Protein AF-A0A356TB58-F1 (afdb_monomer_lite)

Foldseek 3Di:
DDQDDDCDPLRDDDDQQADSHCQCVVVDPPPDPDDDDDDGFLCLLVVLLSVLSSVCVVVVNPDPVSVVVNLQAFAPSVLVVCLVVLLVLLVLLVVLLVDDDDPPDLSVLSNVLCVVQVVVSVVLNVLSVVCVVVRRWFALLDAFPVDDDDPCNLSSQLNCLLCLLLVLQLLCLLPVQVPPDCPDPCNCNPPRNSVVVVVQQVCLADPPRRSVDPQADPVQSGGQSQARPVDPGGHGSSSSSSVSSVVSLVFQCDDAPFQLFIHDVDNPSSSSRNLSQAFEWQFDPVDVVCDPPPPCVVVRVVVTDFCVNVPRDPPDDPPPSSPRGGGGRDGHECSHSNDRYQGSNS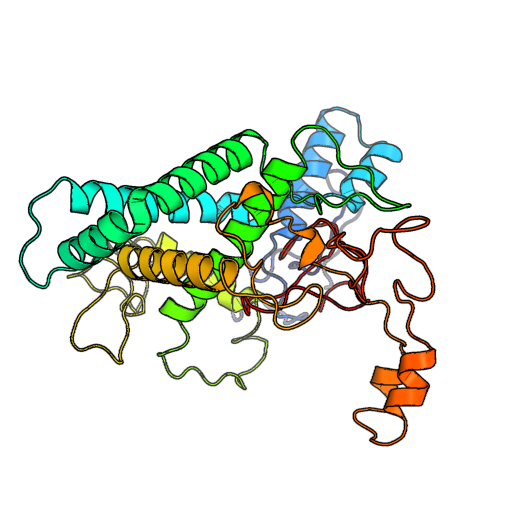GHNYDYDDSDD

pLDDT: mean 90.21, std 11.5, range [35.75, 98.94]

Sequence (357 aa):
EWPQAVNPARQYVMHANNDPGNIATDGDIFDDPHYIGGPWIEGYRARRIDERLTAAIGAGDATFEEMQRLHGDHHSNLGEDYVPLLLEVIDAARSASLGTPDPGSTEERMAAMWTANEARFTEVESRMLAWRDAGYPTPSGVETFYSTPGAGDAESSVATTLFGHWFPRFIRGVLNDEGIPRNLSPAVTGDTYTMMTIQLLVNGRGDGNPEGLGSWNPATRESVFFDDIDTPETESSREIGVRALVEALDFLLAEPTEPGVGGFGSADMSTYLWGLRHQVRFESLLAGFLGDAGGLGALLDMFNVTTSRMPLAADLPADDPRAGLRWFPRPGDQFDVDAANPGLDGETFSHGSGPVF

Radius of gyration: 22.13 Å; chains: 1; bounding box: 59×55×52 Å

Structure (mmCIF, N/CA/C/O backbone):
data_AF-A0A356TB58-F1
#
_entry.id   AF-A0A356TB58-F1
#
loop_
_atom_site.group_PDB
_atom_site.id
_atom_site.type_symbol
_atom_site.label_atom_id
_atom_site.label_alt_id
_atom_site.label_comp_id
_atom_site.label_asym_id
_atom_site.label_entity_id
_atom_site.label_seq_id
_atom_site.pdbx_PDB_ins_code
_atom_site.Cartn_x
_atom_site.Cartn_y
_atom_site.Cartn_z
_atom_site.occupancy
_atom_site.B_iso_or_equiv
_atom_site.auth_seq_id
_atom_site.auth_comp_id
_atom_site.auth_asym_id
_atom_site.auth_atom_id
_atom_site.pdbx_PDB_model_num
ATOM 1 N N . GLU A 1 1 ? 28.845 -25.651 8.474 1.00 69.94 1 GLU A N 1
ATOM 2 C CA . GLU A 1 1 ? 28.845 -25.679 6.992 1.00 69.94 1 GLU A CA 1
ATOM 3 C C . GLU A 1 1 ? 28.032 -24.484 6.501 1.00 69.94 1 GLU A C 1
ATOM 5 O O . GLU A 1 1 ? 27.241 -23.982 7.287 1.00 69.94 1 GLU A O 1
ATOM 10 N N . TRP A 1 2 ? 28.256 -23.980 5.284 1.00 80.81 2 TRP A N 1
ATOM 11 C CA . TRP A 1 2 ? 27.490 -22.845 4.739 1.00 80.81 2 TRP A CA 1
ATOM 12 C C . TRP A 1 2 ? 26.328 -23.352 3.868 1.00 80.81 2 TRP A C 1
ATOM 14 O O . TRP A 1 2 ? 26.551 -24.318 3.129 1.00 80.81 2 TRP A O 1
ATOM 24 N N . PRO A 1 3 ? 25.131 -22.726 3.905 1.00 85.12 3 PRO A N 1
ATOM 25 C CA . PRO A 1 3 ? 24.040 -23.075 2.998 1.00 85.12 3 PRO A CA 1
ATOM 26 C C . PRO A 1 3 ? 24.479 -22.961 1.535 1.00 85.12 3 PRO A C 1
ATOM 28 O O . PRO A 1 3 ? 25.042 -21.950 1.117 1.00 85.12 3 PRO A O 1
ATOM 31 N N . GLN A 1 4 ? 24.248 -24.018 0.757 1.00 88.75 4 GLN A N 1
ATOM 32 C CA . GLN A 1 4 ? 24.622 -24.081 -0.654 1.00 88.75 4 GLN A CA 1
ATOM 33 C C . GLN A 1 4 ? 23.679 -25.006 -1.423 1.00 88.75 4 GLN A C 1
ATOM 35 O O . GLN A 1 4 ? 23.238 -26.032 -0.906 1.00 88.75 4 GLN A O 1
ATOM 40 N N . ALA A 1 5 ? 23.415 -24.673 -2.685 1.00 90.25 5 ALA A N 1
ATOM 41 C CA . ALA A 1 5 ? 22.620 -25.492 -3.591 1.00 90.25 5 ALA A CA 1
ATOM 42 C C . ALA A 1 5 ? 23.310 -25.595 -4.957 1.00 90.25 5 ALA A C 1
ATOM 44 O O . ALA A 1 5 ? 23.729 -24.591 -5.529 1.00 90.25 5 ALA A O 1
ATOM 45 N N . VAL A 1 6 ? 23.404 -26.814 -5.493 1.00 94.25 6 VAL A N 1
ATOM 46 C CA . VAL A 1 6 ? 23.921 -27.094 -6.841 1.00 94.25 6 VAL A CA 1
ATOM 47 C C . VAL A 1 6 ? 22.927 -28.005 -7.545 1.00 94.25 6 VAL A C 1
ATOM 49 O O . VAL A 1 6 ? 22.622 -29.078 -7.032 1.00 94.25 6 VAL A O 1
ATOM 52 N N . ASN A 1 7 ? 22.432 -27.581 -8.711 1.00 94.94 7 ASN A N 1
ATOM 53 C CA . ASN A 1 7 ? 21.421 -28.300 -9.498 1.00 94.94 7 ASN A CA 1
ATOM 54 C C . ASN A 1 7 ? 20.238 -28.812 -8.645 1.00 94.94 7 ASN A C 1
ATOM 56 O O . ASN A 1 7 ? 19.961 -30.015 -8.650 1.00 94.94 7 ASN A O 1
ATOM 60 N N . PRO A 1 8 ? 19.563 -27.936 -7.873 1.00 94.00 8 PRO A N 1
ATOM 61 C CA . PRO A 1 8 ? 18.452 -28.364 -7.030 1.00 94.00 8 PRO A CA 1
ATOM 62 C C . PRO A 1 8 ? 17.308 -28.929 -7.883 1.00 94.00 8 PRO A C 1
ATOM 64 O O . PRO A 1 8 ? 17.128 -28.531 -9.033 1.00 94.00 8 PRO A O 1
ATOM 67 N N . ALA A 1 9 ? 16.488 -29.815 -7.308 1.00 94.12 9 ALA A N 1
ATOM 68 C CA . ALA A 1 9 ? 15.371 -30.448 -8.019 1.00 94.12 9 ALA A CA 1
ATOM 69 C C . ALA A 1 9 ? 14.355 -29.438 -8.585 1.00 94.12 9 ALA A C 1
ATOM 71 O O . ALA A 1 9 ? 13.791 -29.684 -9.647 1.00 94.12 9 ALA A O 1
ATOM 72 N N . ARG A 1 10 ? 14.179 -28.285 -7.920 1.00 92.19 10 ARG A N 1
ATOM 73 C CA . ARG A 1 10 ? 13.349 -27.163 -8.398 1.00 92.19 10 ARG A CA 1
ATOM 74 C C . ARG A 1 10 ? 13.923 -26.421 -9.613 1.00 92.19 10 ARG A C 1
ATOM 76 O O . ARG A 1 10 ? 13.260 -25.557 -10.153 1.00 92.19 10 ARG A O 1
ATOM 83 N N . GLN A 1 11 ? 15.145 -26.746 -10.040 1.00 94.69 11 GLN A N 1
ATOM 84 C CA . GLN A 1 11 ? 15.821 -26.231 -11.241 1.00 94.69 11 GLN A CA 1
ATOM 85 C C . GLN A 1 11 ? 16.262 -24.756 -11.212 1.00 94.69 11 GLN A C 1
ATOM 87 O O . GLN A 1 11 ? 16.887 -24.304 -12.168 1.00 94.69 11 GLN A O 1
ATOM 92 N N . TYR A 1 12 ? 16.048 -24.025 -10.115 1.00 94.56 12 TYR A N 1
ATOM 93 C CA . TYR A 1 12 ? 16.576 -22.669 -9.924 1.00 94.56 12 TYR A CA 1
ATOM 94 C C . TYR A 1 12 ? 17.080 -22.417 -8.498 1.00 94.56 12 TYR A C 1
ATOM 96 O O . TYR A 1 12 ? 16.773 -23.136 -7.539 1.00 94.56 12 TYR A O 1
ATOM 104 N N . VAL A 1 13 ? 17.865 -21.349 -8.375 1.00 93.56 13 VAL A N 1
ATOM 105 C CA . VAL A 1 13 ? 18.228 -20.698 -7.115 1.00 93.56 13 VAL A CA 1
ATOM 106 C C . VAL A 1 13 ? 17.719 -19.266 -7.203 1.00 93.56 13 VAL A C 1
ATOM 108 O O . VAL A 1 13 ? 17.878 -18.625 -8.238 1.00 93.56 13 VAL A O 1
ATOM 111 N N . MET A 1 14 ? 17.106 -18.779 -6.131 1.00 92.69 14 MET A N 1
ATOM 112 C CA . MET A 1 14 ? 16.660 -17.396 -6.012 1.00 92.69 14 MET A CA 1
ATOM 113 C C . MET A 1 14 ? 17.086 -16.846 -4.656 1.00 92.69 14 MET A C 1
ATOM 115 O O . MET A 1 14 ? 17.280 -17.610 -3.707 1.00 92.69 14 MET A O 1
ATOM 119 N N . HIS A 1 15 ? 17.276 -15.534 -4.603 1.00 89.50 15 HIS A N 1
ATOM 120 C CA . HIS A 1 15 ? 17.558 -14.807 -3.379 1.00 89.50 15 HIS A CA 1
ATOM 121 C C . HIS A 1 15 ? 17.105 -13.361 -3.553 1.00 89.50 15 HIS A C 1
ATOM 123 O O . HIS A 1 15 ? 17.495 -12.693 -4.511 1.00 89.50 15 HIS A O 1
ATOM 129 N N . ALA A 1 16 ? 16.313 -12.878 -2.605 1.00 89.44 16 ALA A N 1
ATOM 130 C CA . ALA A 1 16 ? 15.806 -11.515 -2.562 1.00 89.44 16 ALA A CA 1
ATOM 131 C C . ALA A 1 16 ? 15.929 -10.931 -1.148 1.00 89.44 16 ALA A C 1
ATOM 133 O O . ALA A 1 16 ? 15.004 -10.274 -0.681 1.00 89.44 16 ALA A O 1
ATOM 134 N N . ASN A 1 17 ? 17.072 -11.193 -0.493 1.00 86.25 17 ASN A N 1
ATOM 135 C CA . ASN A 1 17 ? 17.373 -10.856 0.910 1.00 86.25 17 ASN A CA 1
ATOM 136 C C . ASN A 1 17 ? 16.598 -11.695 1.946 1.00 86.25 17 ASN A C 1
ATOM 138 O O . ASN A 1 17 ? 16.661 -11.412 3.141 1.00 86.25 17 ASN A O 1
ATOM 142 N N . ASN A 1 18 ? 15.895 -12.730 1.486 1.00 86.88 18 ASN A N 1
ATOM 143 C CA . ASN A 1 18 ? 15.246 -13.738 2.317 1.00 86.88 18 ASN A CA 1
ATOM 144 C C . ASN A 1 18 ? 16.260 -14.726 2.915 1.00 86.88 18 ASN A C 1
ATOM 146 O O . ASN A 1 18 ? 17.402 -14.815 2.464 1.00 86.88 18 ASN A O 1
ATOM 150 N N . ASP A 1 19 ? 15.793 -15.524 3.874 1.00 85.31 19 ASP A N 1
ATOM 151 C CA . ASP A 1 19 ? 16.577 -16.585 4.502 1.00 85.31 19 ASP A CA 1
ATOM 152 C C . ASP A 1 19 ? 17.201 -17.537 3.452 1.00 85.31 19 ASP A C 1
ATOM 154 O O . ASP A 1 19 ? 16.469 -18.128 2.645 1.00 85.31 19 ASP A O 1
ATOM 158 N N . PRO A 1 20 ? 18.540 -17.699 3.435 1.00 84.81 20 PRO A N 1
ATOM 159 C CA . PRO A 1 20 ? 19.238 -18.513 2.444 1.00 84.81 20 PRO A CA 1
ATOM 160 C C . PRO A 1 20 ? 19.122 -20.029 2.670 1.00 84.81 20 PRO A C 1
ATOM 162 O O . PRO A 1 20 ? 19.517 -20.797 1.788 1.00 84.81 20 PRO A O 1
ATOM 165 N N . GLY A 1 21 ? 18.651 -20.477 3.837 1.00 79.50 21 GLY A N 1
ATOM 166 C CA . GLY A 1 21 ? 18.711 -21.879 4.250 1.00 79.50 21 GLY A CA 1
ATOM 167 C C . GLY A 1 21 ? 17.450 -22.442 4.900 1.00 79.50 21 GLY A C 1
ATOM 168 O O . GLY A 1 21 ? 17.481 -23.618 5.250 1.00 79.50 21 GLY A O 1
ATOM 169 N N . ASN A 1 22 ? 16.375 -21.657 5.034 1.00 77.88 22 ASN A N 1
ATOM 170 C CA . ASN A 1 22 ? 15.185 -22.037 5.809 1.00 77.88 22 ASN A CA 1
ATOM 171 C C . ASN A 1 22 ? 15.552 -22.349 7.273 1.00 77.88 22 ASN A C 1
ATOM 173 O O . ASN A 1 22 ? 15.225 -23.408 7.805 1.00 77.88 22 ASN A O 1
ATOM 177 N N . ILE A 1 23 ? 16.325 -21.437 7.849 1.00 77.12 23 ILE A N 1
ATOM 178 C CA . ILE A 1 23 ? 16.961 -21.514 9.160 1.00 77.12 23 ILE A CA 1
ATOM 179 C C . ILE A 1 23 ? 16.029 -20.875 10.196 1.00 77.12 23 ILE A C 1
ATOM 181 O O . ILE A 1 23 ? 15.633 -21.526 11.142 1.00 77.12 23 ILE A O 1
ATOM 185 N N . ALA A 1 24 ? 15.538 -19.661 9.942 1.00 73.75 24 ALA A N 1
ATOM 186 C CA . ALA A 1 24 ? 14.724 -18.880 10.875 1.00 73.75 24 ALA A CA 1
ATOM 187 C C . ALA A 1 24 ? 13.203 -18.998 10.624 1.00 73.75 24 ALA A C 1
ATOM 189 O O . ALA A 1 24 ? 12.476 -18.010 10.733 1.00 73.75 24 ALA A O 1
ATOM 190 N N . THR A 1 25 ? 12.708 -20.172 10.213 1.00 73.62 25 THR A N 1
ATOM 191 C CA . THR A 1 25 ? 11.309 -20.332 9.732 1.00 73.62 25 THR A CA 1
ATOM 192 C C . THR A 1 25 ? 10.322 -20.920 10.734 1.00 73.62 25 THR A C 1
ATOM 194 O O . THR A 1 25 ? 9.119 -20.903 10.483 1.00 73.62 25 THR A O 1
ATOM 197 N N . ASP A 1 26 ? 10.801 -21.431 11.861 1.00 72.69 26 ASP A N 1
ATOM 198 C CA . ASP A 1 26 ? 9.992 -21.965 12.966 1.00 72.69 26 ASP A CA 1
ATOM 199 C C . ASP A 1 26 ? 9.724 -20.934 14.076 1.00 72.69 26 ASP A C 1
ATOM 201 O O . ASP A 1 26 ? 8.986 -21.216 15.021 1.00 72.69 26 ASP A O 1
ATOM 205 N N . GLY A 1 27 ? 10.280 -19.727 13.941 1.00 68.25 27 GLY A N 1
ATOM 206 C CA . GLY A 1 27 ? 10.137 -18.654 14.919 1.00 68.25 27 GLY A CA 1
ATOM 207 C C . GLY A 1 27 ? 11.024 -18.818 16.155 1.00 68.25 27 GLY A C 1
ATOM 208 O O . GLY A 1 27 ? 10.876 -18.030 17.092 1.00 68.25 27 GLY A O 1
ATOM 209 N N . ASP A 1 28 ? 11.947 -19.786 16.165 1.00 71.31 28 ASP A N 1
ATOM 210 C CA . ASP A 1 28 ? 12.973 -19.928 17.193 1.00 71.31 28 ASP A CA 1
ATOM 211 C C . ASP A 1 28 ? 14.341 -19.562 16.600 1.00 71.31 28 ASP A C 1
ATOM 213 O O . ASP A 1 28 ? 14.777 -20.075 15.583 1.00 71.31 28 ASP A O 1
ATOM 217 N N . ILE A 1 29 ? 15.024 -18.593 17.207 1.00 67.06 29 ILE A N 1
ATOM 218 C CA . ILE A 1 29 ? 16.372 -18.185 16.776 1.00 67.06 29 ILE A CA 1
ATOM 219 C C . ILE A 1 29 ? 17.469 -18.850 17.620 1.00 67.06 29 ILE A C 1
ATOM 221 O O . ILE A 1 29 ? 18.651 -18.525 17.472 1.00 67.06 29 ILE A O 1
ATOM 225 N N . PHE A 1 30 ? 17.085 -19.705 18.574 1.00 71.00 30 PHE A N 1
ATOM 226 C CA . PHE A 1 30 ? 17.972 -20.302 19.571 1.00 71.00 30 PHE A CA 1
ATOM 227 C C . PHE A 1 30 ? 18.186 -21.807 19.395 1.00 71.00 30 PHE A C 1
ATOM 229 O O . PHE A 1 30 ? 19.070 -22.355 20.062 1.00 71.00 30 PHE A O 1
ATOM 236 N N . ASP A 1 31 ? 17.408 -22.483 18.553 1.00 77.50 31 ASP A N 1
ATOM 237 C CA . ASP A 1 31 ? 17.496 -23.930 18.341 1.00 77.50 31 ASP A CA 1
ATOM 238 C C . ASP A 1 31 ? 18.407 -24.328 17.164 1.00 77.50 31 ASP A C 1
ATOM 240 O O . ASP A 1 31 ? 18.814 -25.492 17.059 1.00 77.50 31 ASP A O 1
ATOM 244 N N . ASP A 1 32 ? 18.860 -23.355 16.372 1.00 76.94 32 ASP A N 1
ATOM 245 C CA . ASP A 1 32 ? 19.892 -23.554 15.363 1.00 76.94 32 ASP A CA 1
ATOM 246 C C . ASP A 1 32 ? 21.294 -23.796 15.956 1.00 76.94 32 ASP A C 1
ATOM 248 O O . ASP A 1 32 ? 21.780 -23.046 16.812 1.00 76.94 32 ASP A O 1
ATOM 252 N N . PRO A 1 33 ? 22.061 -24.778 15.437 1.00 78.75 33 PRO A N 1
ATOM 253 C CA . PRO A 1 33 ? 23.406 -25.070 15.934 1.00 78.75 33 PRO A CA 1
ATOM 254 C C . PRO A 1 33 ? 24.426 -23.958 15.634 1.00 78.75 33 PRO A C 1
ATOM 256 O O . PRO A 1 33 ? 25.497 -23.920 16.255 1.00 78.75 33 PRO A O 1
ATOM 259 N N . HIS A 1 34 ? 24.148 -23.081 14.660 1.00 78.75 34 HIS A N 1
ATOM 260 C CA . HIS A 1 34 ? 25.066 -22.047 14.185 1.00 78.75 34 HIS A CA 1
ATOM 261 C C . HIS A 1 34 ? 24.336 -20.754 13.800 1.00 78.75 34 HIS A C 1
ATOM 263 O O . HIS A 1 34 ? 23.491 -20.762 12.914 1.00 78.75 34 HIS A O 1
ATOM 269 N N . TYR A 1 35 ? 24.772 -19.621 14.358 1.00 79.75 35 TYR A N 1
ATOM 270 C CA . TYR A 1 35 ? 24.377 -18.300 13.868 1.00 79.75 35 TYR A CA 1
ATOM 271 C C . TYR A 1 35 ? 25.143 -17.956 12.583 1.00 79.75 35 TYR A C 1
ATOM 273 O O . TYR A 1 35 ? 26.376 -17.878 12.607 1.00 79.75 35 TYR A O 1
ATOM 281 N N . ILE A 1 36 ? 24.434 -17.736 11.472 1.00 80.62 36 ILE A N 1
ATOM 282 C CA . ILE A 1 36 ? 25.057 -17.426 10.171 1.00 80.62 36 ILE A CA 1
ATOM 283 C C . ILE A 1 36 ? 24.713 -16.039 9.610 1.00 80.62 36 ILE A C 1
ATOM 285 O O . ILE A 1 36 ? 25.245 -15.661 8.566 1.00 80.62 36 ILE A O 1
ATOM 289 N N . GLY A 1 37 ? 23.860 -15.275 10.290 1.00 77.56 37 GLY A N 1
ATOM 290 C CA . GLY A 1 37 ? 23.433 -13.942 9.868 1.00 77.56 37 GLY A CA 1
ATOM 291 C C . GLY A 1 37 ? 21.983 -13.652 10.240 1.00 77.56 37 GLY A C 1
ATOM 292 O O . GLY A 1 37 ? 21.314 -14.490 10.838 1.00 77.56 37 GLY A O 1
ATOM 293 N N . GLY A 1 38 ? 21.528 -12.454 9.881 1.00 74.62 38 GLY A N 1
ATOM 294 C CA . GLY A 1 38 ? 20.177 -11.968 10.139 1.00 74.62 38 GLY A CA 1
ATOM 295 C C . GLY A 1 38 ? 20.162 -10.538 10.698 1.00 74.62 38 GLY A C 1
ATOM 296 O O . GLY A 1 38 ? 21.212 -10.021 11.100 1.00 74.62 38 GLY A O 1
ATOM 297 N N . PRO A 1 39 ? 18.986 -9.892 10.728 1.00 73.56 39 PRO A N 1
ATOM 298 C CA . PRO A 1 39 ? 17.687 -10.422 10.294 1.00 73.56 39 PRO A CA 1
ATOM 299 C C . PRO A 1 39 ? 17.546 -10.521 8.766 1.00 73.56 39 PRO A C 1
ATOM 301 O O . PRO A 1 39 ? 18.224 -9.806 8.028 1.00 73.56 39 PRO A O 1
ATOM 304 N N . TRP A 1 40 ? 16.690 -11.432 8.300 1.00 80.56 40 TRP A N 1
ATOM 305 C CA . TRP A 1 40 ? 16.346 -11.595 6.883 1.00 80.56 40 TRP A CA 1
ATOM 306 C C . TRP A 1 40 ? 15.022 -10.895 6.571 1.00 80.56 40 TRP A C 1
ATOM 308 O O . TRP A 1 40 ? 14.204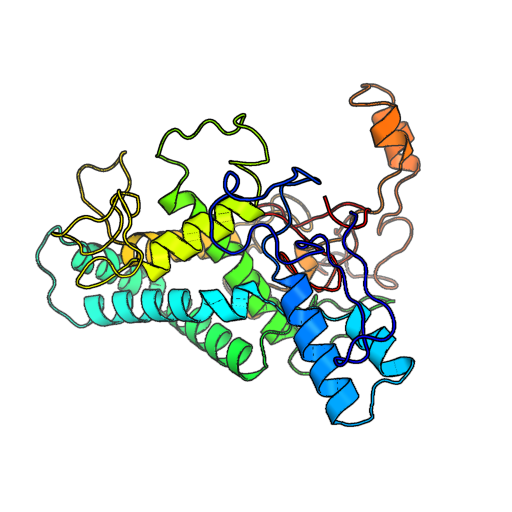 -10.697 7.465 1.00 80.56 40 TRP A O 1
ATOM 318 N N . ILE A 1 41 ? 14.817 -10.533 5.307 1.00 79.25 41 ILE A N 1
ATOM 319 C CA . ILE A 1 41 ? 13.588 -9.877 4.838 1.00 79.25 41 ILE A CA 1
ATOM 320 C C . ILE A 1 41 ? 12.425 -10.881 4.815 1.00 79.25 41 ILE A C 1
ATOM 322 O O . ILE A 1 41 ? 12.632 -12.056 4.502 1.00 79.25 41 ILE A O 1
ATOM 326 N N . GLU A 1 42 ? 11.212 -10.401 5.111 1.00 76.75 42 GLU A N 1
ATOM 327 C CA . GLU A 1 42 ? 9.957 -11.145 5.357 1.00 76.75 42 GLU A CA 1
ATOM 328 C C . GLU A 1 42 ? 9.511 -12.065 4.210 1.00 76.75 42 GLU A C 1
ATOM 330 O O . GLU A 1 42 ? 8.666 -12.936 4.393 1.00 76.75 42 GLU A O 1
ATOM 335 N N . GLY A 1 43 ? 10.111 -11.919 3.029 1.00 85.56 43 GLY A N 1
ATOM 336 C CA . GLY A 1 43 ? 10.037 -12.923 1.974 1.00 85.56 43 GLY A CA 1
ATOM 337 C C . GLY A 1 43 ? 8.996 -12.664 0.891 1.00 85.56 43 GLY A C 1
ATOM 338 O O . GLY A 1 43 ? 8.936 -13.462 -0.040 1.00 85.56 43 GLY A O 1
ATOM 339 N N . TYR A 1 44 ? 8.254 -11.549 0.913 1.00 90.69 44 TYR A N 1
ATOM 340 C CA . TYR A 1 44 ? 7.290 -11.190 -0.144 1.00 90.69 44 TYR A CA 1
ATOM 341 C C . TYR A 1 44 ? 7.896 -11.248 -1.552 1.00 90.69 44 TYR A C 1
ATOM 343 O O . TYR A 1 44 ? 7.419 -11.968 -2.430 1.00 90.69 44 TYR A O 1
ATOM 351 N N . ARG A 1 45 ? 9.030 -10.567 -1.735 1.00 91.38 45 ARG A N 1
ATOM 352 C CA . ARG A 1 45 ? 9.789 -10.555 -2.996 1.00 91.38 45 ARG A CA 1
ATOM 353 C C . ARG A 1 45 ? 10.219 -11.953 -3.419 1.00 91.38 45 ARG A C 1
ATOM 355 O O . ARG A 1 45 ? 10.125 -12.325 -4.585 1.00 91.38 45 ARG A O 1
ATOM 362 N N . ALA A 1 46 ? 10.711 -12.726 -2.455 1.00 92.12 46 ALA A N 1
ATOM 363 C CA . ALA A 1 46 ? 11.220 -14.069 -2.678 1.00 92.12 46 ALA A CA 1
ATOM 364 C C . ALA A 1 46 ? 10.094 -15.033 -3.084 1.00 92.12 46 ALA A C 1
ATOM 366 O O . ALA A 1 46 ? 10.268 -15.777 -4.047 1.00 92.12 46 ALA A O 1
ATOM 367 N N . ARG A 1 47 ? 8.930 -14.958 -2.419 1.00 93.12 47 ARG A N 1
ATOM 368 C CA . ARG A 1 47 ? 7.703 -15.686 -2.773 1.00 93.12 47 ARG A CA 1
ATOM 369 C C . ARG A 1 47 ? 7.290 -15.380 -4.209 1.00 93.12 47 ARG A C 1
ATOM 371 O O . ARG A 1 47 ? 7.129 -16.304 -5.001 1.00 93.12 47 ARG A O 1
ATOM 378 N N . ARG A 1 48 ? 7.206 -14.099 -4.578 1.00 95.38 48 ARG A N 1
ATOM 379 C CA . ARG A 1 48 ? 6.805 -13.693 -5.931 1.00 95.38 48 ARG A CA 1
ATOM 380 C C . ARG A 1 48 ? 7.760 -14.206 -7.012 1.00 95.38 48 ARG A C 1
ATOM 382 O O . ARG A 1 48 ? 7.319 -14.694 -8.054 1.00 95.38 48 ARG A O 1
ATOM 389 N N . ILE A 1 49 ? 9.070 -14.140 -6.765 1.00 96.06 49 ILE A N 1
ATOM 390 C CA . ILE A 1 49 ? 10.083 -14.704 -7.672 1.00 96.06 49 ILE A CA 1
ATOM 391 C C . ILE A 1 49 ? 9.922 -16.226 -7.786 1.00 96.06 49 ILE A C 1
ATOM 393 O O . ILE A 1 49 ? 9.985 -16.760 -8.892 1.00 96.06 49 ILE A O 1
ATOM 397 N N . ASP A 1 50 ? 9.703 -16.923 -6.668 1.00 95.75 50 ASP A N 1
ATOM 398 C CA . ASP A 1 50 ? 9.508 -18.376 -6.621 1.00 95.75 50 ASP A CA 1
ATOM 399 C C . ASP A 1 50 ? 8.285 -18.821 -7.438 1.00 95.75 50 ASP A C 1
ATOM 401 O O . ASP A 1 50 ? 8.397 -19.712 -8.284 1.00 95.75 50 ASP A O 1
ATOM 405 N N . GLU A 1 51 ? 7.150 -18.140 -7.269 1.00 96.38 51 GLU A N 1
ATOM 406 C CA . GLU A 1 51 ? 5.912 -18.378 -8.019 1.00 96.38 51 GLU A CA 1
ATOM 407 C C . GLU A 1 51 ? 6.109 -18.168 -9.524 1.00 96.38 51 GLU A C 1
ATOM 409 O O . GLU A 1 51 ? 5.760 -19.036 -10.331 1.00 96.38 51 GLU A O 1
ATOM 414 N N . ARG A 1 52 ? 6.719 -17.040 -9.917 1.00 96.75 52 ARG A N 1
ATOM 415 C CA . ARG A 1 52 ? 6.982 -16.699 -11.325 1.00 96.75 52 ARG A CA 1
ATOM 416 C C . ARG A 1 52 ? 7.942 -17.693 -11.981 1.00 96.75 52 ARG A C 1
ATOM 418 O O . ARG A 1 52 ? 7.677 -18.141 -13.097 1.00 96.75 52 ARG A O 1
ATOM 425 N N . LEU A 1 53 ? 9.030 -18.069 -11.304 1.00 97.06 53 LEU A N 1
ATOM 426 C CA . LEU A 1 53 ? 9.986 -19.059 -11.816 1.00 97.06 53 LEU A CA 1
ATOM 427 C C . LEU A 1 53 ? 9.354 -20.448 -11.922 1.00 97.06 53 LEU A C 1
ATOM 429 O O . LEU A 1 53 ? 9.520 -21.112 -12.946 1.00 97.06 53 LEU A O 1
ATOM 433 N N . THR A 1 54 ? 8.594 -20.866 -10.910 1.00 97.50 54 THR A N 1
ATOM 434 C CA . THR A 1 54 ? 7.870 -22.143 -10.919 1.00 97.50 54 THR A CA 1
ATOM 435 C C . THR A 1 54 ? 6.886 -22.208 -12.084 1.00 97.50 54 THR A C 1
ATOM 437 O O . THR A 1 54 ? 6.876 -23.194 -12.825 1.00 97.50 54 THR A O 1
ATOM 440 N N . ALA A 1 55 ? 6.105 -21.146 -12.300 1.00 96.62 55 ALA A N 1
ATOM 441 C CA . ALA A 1 55 ? 5.172 -21.057 -13.416 1.00 96.62 55 ALA A CA 1
ATOM 442 C C . ALA A 1 55 ? 5.894 -21.097 -14.774 1.00 96.62 55 ALA A C 1
ATOM 444 O O . ALA A 1 55 ? 5.526 -21.895 -15.639 1.00 96.62 55 ALA A O 1
ATOM 445 N N . ALA A 1 56 ? 6.957 -20.304 -14.949 1.00 96.69 56 ALA A N 1
ATOM 446 C CA . ALA A 1 56 ? 7.726 -20.257 -16.192 1.00 96.69 56 ALA A CA 1
ATOM 447 C C . ALA A 1 56 ? 8.381 -21.609 -16.524 1.00 96.69 56 ALA A C 1
ATOM 449 O O . ALA A 1 56 ? 8.357 -22.048 -17.672 1.00 96.69 56 ALA A O 1
ATOM 450 N N . ILE A 1 57 ? 8.929 -22.310 -15.528 1.00 96.19 57 ILE A N 1
ATOM 451 C CA . ILE A 1 57 ? 9.514 -23.646 -15.710 1.00 96.19 57 ILE A CA 1
ATOM 452 C C . ILE A 1 57 ? 8.432 -24.671 -16.048 1.00 96.19 57 ILE A C 1
ATOM 454 O O . ILE A 1 57 ? 8.602 -25.445 -16.990 1.00 96.19 57 ILE A O 1
ATOM 458 N N . GLY A 1 58 ? 7.311 -24.660 -15.320 1.00 96.56 58 GLY A N 1
ATOM 459 C CA . GLY A 1 58 ? 6.184 -25.558 -15.571 1.00 96.56 58 GLY A CA 1
ATOM 460 C C . GLY A 1 58 ? 5.593 -25.399 -16.975 1.00 96.56 58 GLY A C 1
ATOM 461 O O . GLY A 1 58 ? 5.208 -26.392 -17.591 1.00 96.56 58 GLY A O 1
ATOM 462 N N . ALA A 1 59 ? 5.578 -24.171 -17.500 1.00 96.44 59 ALA A N 1
ATOM 463 C CA . ALA A 1 59 ? 5.141 -23.860 -18.859 1.00 96.44 59 ALA A CA 1
ATOM 464 C C . ALA A 1 59 ? 6.207 -24.139 -19.939 1.00 96.44 59 ALA A C 1
ATOM 466 O O . ALA A 1 59 ? 5.875 -24.217 -21.118 1.00 96.44 59 ALA A O 1
ATOM 467 N N . GLY A 1 60 ? 7.479 -24.315 -19.560 1.00 96.00 60 GLY A N 1
ATOM 468 C CA . GLY A 1 60 ? 8.596 -24.381 -20.509 1.00 96.00 60 GLY A CA 1
ATOM 469 C C . GLY A 1 60 ? 8.989 -23.020 -21.103 1.00 96.00 60 GLY A C 1
ATOM 470 O O . GLY A 1 60 ? 9.707 -22.979 -22.100 1.00 96.00 60 GLY A O 1
ATOM 471 N N . ASP A 1 61 ? 8.564 -21.926 -20.468 1.00 95.19 61 ASP A N 1
ATOM 472 C CA . ASP A 1 61 ? 8.682 -20.537 -20.931 1.00 95.19 61 ASP A CA 1
ATOM 473 C C . ASP A 1 61 ? 9.738 -19.725 -20.160 1.00 95.19 61 ASP A C 1
ATOM 475 O O . ASP A 1 61 ? 9.777 -18.497 -20.252 1.00 95.19 61 ASP A O 1
ATOM 479 N N . ALA A 1 62 ? 10.644 -20.388 -19.431 1.00 94.44 62 ALA A N 1
ATOM 480 C CA . ALA A 1 62 ? 11.788 -19.771 -18.746 1.00 94.44 62 ALA A CA 1
ATOM 481 C C . ALA A 1 62 ? 12.858 -19.245 -19.737 1.00 94.44 62 ALA A C 1
ATOM 483 O 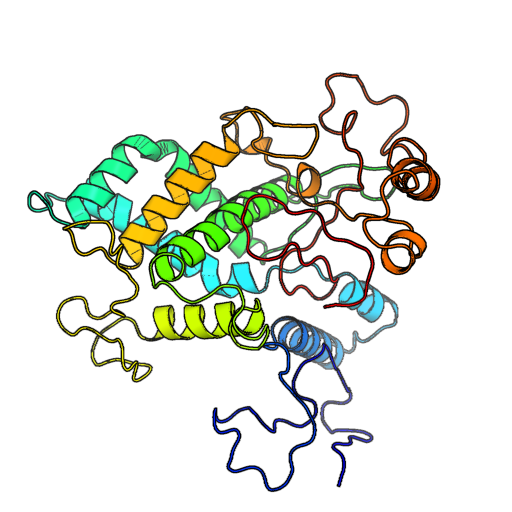O . ALA A 1 62 ? 14.008 -19.685 -19.764 1.00 94.44 62 ALA A O 1
ATOM 484 N N . THR A 1 63 ? 12.453 -18.315 -20.598 1.00 95.75 63 THR A N 1
ATOM 485 C CA . THR A 1 63 ? 13.250 -17.676 -21.646 1.00 95.75 63 THR A CA 1
ATOM 486 C C . THR A 1 63 ? 13.971 -16.434 -21.121 1.00 95.75 63 THR A C 1
ATOM 488 O O . THR A 1 63 ? 13.672 -15.930 -20.041 1.00 95.75 63 THR A O 1
ATOM 491 N N . PHE A 1 64 ? 14.903 -15.889 -21.910 1.00 96.62 64 PHE A N 1
ATOM 492 C CA . PHE A 1 64 ? 15.551 -14.612 -21.588 1.00 96.62 64 PHE A CA 1
ATOM 493 C C . PHE A 1 64 ? 14.535 -13.474 -21.411 1.00 96.62 64 PHE A C 1
ATOM 495 O O . PHE A 1 64 ? 14.640 -12.708 -20.459 1.00 96.62 64 PHE A O 1
ATOM 502 N N . GLU A 1 65 ? 13.537 -13.392 -22.292 1.00 96.25 65 GLU A N 1
ATOM 503 C CA . GLU A 1 65 ? 12.498 -12.363 -22.219 1.00 96.25 65 GLU A CA 1
ATOM 504 C C . GLU A 1 65 ? 11.655 -12.509 -20.946 1.00 96.25 65 GLU A C 1
ATOM 506 O O . GLU A 1 65 ? 11.373 -11.518 -20.279 1.00 96.25 65 GLU A O 1
ATOM 511 N N . GLU A 1 66 ? 11.318 -13.739 -20.552 1.00 95.81 66 GLU A N 1
ATOM 512 C CA . GLU A 1 66 ? 10.572 -13.970 -19.314 1.00 95.81 66 GLU A CA 1
ATOM 513 C C . GLU A 1 66 ? 11.379 -13.588 -18.068 1.00 95.81 66 GLU A C 1
ATOM 515 O O . GLU A 1 66 ? 10.838 -12.972 -17.153 1.00 95.81 66 GLU A O 1
ATOM 520 N N . MET A 1 67 ? 12.691 -13.842 -18.056 1.00 95.31 67 MET A N 1
ATOM 521 C CA . MET A 1 67 ? 13.560 -13.358 -16.977 1.00 95.31 67 MET A CA 1
ATOM 522 C C . MET A 1 67 ? 13.607 -11.825 -16.923 1.00 95.31 67 MET A C 1
ATOM 524 O O . MET A 1 67 ? 13.602 -11.253 -15.835 1.00 95.31 67 MET A O 1
ATOM 528 N N . GLN A 1 68 ? 13.612 -11.140 -18.073 1.00 95.12 68 GLN A N 1
ATOM 529 C CA . GLN A 1 68 ? 13.530 -9.675 -18.103 1.00 95.12 68 GLN A CA 1
ATOM 530 C C . GLN A 1 68 ? 12.197 -9.170 -17.539 1.00 95.12 68 GLN A C 1
ATOM 532 O O . GLN A 1 68 ? 12.196 -8.214 -16.766 1.00 95.12 68 GLN A O 1
ATOM 537 N N . ARG A 1 69 ? 11.077 -9.820 -17.882 1.00 94.81 69 ARG A N 1
ATOM 538 C CA . ARG A 1 69 ? 9.758 -9.474 -17.327 1.00 94.81 69 ARG A CA 1
ATOM 539 C C . ARG A 1 69 ? 9.685 -9.719 -15.826 1.00 94.81 69 ARG A C 1
ATOM 541 O O . ARG A 1 69 ? 9.104 -8.901 -15.128 1.00 94.81 69 ARG A O 1
ATOM 548 N N . LEU A 1 70 ? 10.277 -10.807 -15.333 1.00 95.19 70 LEU A N 1
ATOM 549 C CA . LEU A 1 70 ? 10.356 -11.097 -13.902 1.00 95.19 70 LEU A CA 1
ATOM 550 C C . LEU A 1 70 ? 11.104 -9.988 -13.155 1.00 95.19 70 LEU A C 1
ATOM 552 O O . LEU A 1 70 ? 10.640 -9.540 -12.115 1.00 95.19 70 LEU A O 1
ATOM 556 N N . HIS A 1 71 ? 12.220 -9.497 -13.701 1.00 92.25 71 HIS A N 1
ATOM 557 C CA . HIS A 1 71 ? 12.972 -8.393 -13.095 1.00 92.25 71 HIS A CA 1
ATOM 558 C C . HIS A 1 71 ? 12.203 -7.064 -13.035 1.00 92.25 71 HIS A C 1
ATOM 560 O O . HIS A 1 71 ? 12.523 -6.239 -12.188 1.00 92.25 71 HIS A O 1
ATOM 566 N N . GLY A 1 72 ? 11.230 -6.856 -13.927 1.00 93.00 72 GLY A N 1
ATOM 567 C CA . GLY A 1 72 ? 10.353 -5.682 -13.945 1.00 93.00 72 GLY A CA 1
ATOM 568 C C . GLY A 1 72 ? 8.973 -5.922 -13.324 1.00 93.00 72 GLY A C 1
ATOM 569 O O . GLY A 1 72 ? 8.059 -5.138 -13.583 1.00 93.00 72 GLY A O 1
ATOM 570 N N . ASP A 1 73 ? 8.780 -7.021 -12.584 1.00 95.62 73 ASP A N 1
ATOM 571 C CA . ASP A 1 73 ? 7.503 -7.344 -11.945 1.00 95.62 73 ASP A CA 1
ATOM 572 C C . ASP A 1 73 ? 7.224 -6.373 -10.787 1.00 95.62 73 ASP A C 1
ATOM 574 O O . ASP A 1 73 ? 7.951 -6.314 -9.796 1.00 95.62 73 ASP A O 1
ATOM 578 N N . HIS A 1 74 ? 6.149 -5.610 -10.955 1.00 95.06 74 HIS A N 1
ATOM 579 C CA . HIS A 1 74 ? 5.623 -4.620 -10.019 1.00 95.06 74 HIS A CA 1
ATOM 580 C C . HIS A 1 74 ? 4.209 -5.049 -9.600 1.00 95.06 74 HIS A C 1
ATOM 582 O O . HIS A 1 74 ? 3.209 -4.377 -9.837 1.00 95.06 74 HIS A O 1
ATOM 588 N N . HIS A 1 75 ? 4.107 -6.274 -9.091 1.00 96.94 75 HIS A N 1
ATOM 589 C CA . HIS A 1 75 ? 2.888 -6.808 -8.490 1.00 96.94 75 HIS A CA 1
ATOM 590 C C . HIS A 1 75 ? 2.848 -6.422 -7.013 1.00 96.94 75 HIS A C 1
ATOM 592 O O . HIS A 1 75 ? 3.832 -6.652 -6.309 1.00 96.94 75 HIS A O 1
ATOM 598 N N . SER A 1 76 ? 1.716 -5.906 -6.529 1.00 97.06 76 SER A N 1
ATOM 599 C CA . SER A 1 76 ? 1.561 -5.596 -5.105 1.00 97.06 76 SER A CA 1
ATOM 600 C C . SER A 1 76 ? 1.325 -6.860 -4.289 1.00 97.06 76 SER A C 1
ATOM 602 O O . SER A 1 76 ? 0.210 -7.381 -4.203 1.00 97.06 76 SER A O 1
ATOM 604 N N . ASN A 1 77 ? 2.386 -7.340 -3.645 1.00 95.12 77 ASN A N 1
ATOM 605 C CA . ASN A 1 77 ? 2.290 -8.458 -2.710 1.00 95.12 77 ASN A CA 1
ATOM 606 C C . ASN A 1 77 ? 1.496 -8.074 -1.451 1.00 95.12 77 ASN A C 1
ATOM 608 O O . ASN A 1 77 ? 0.761 -8.891 -0.904 1.00 95.12 77 ASN A O 1
ATOM 612 N N . LEU A 1 78 ? 1.614 -6.817 -1.012 1.00 94.62 78 LEU A N 1
ATOM 613 C CA . LEU A 1 78 ? 0.843 -6.301 0.118 1.00 94.62 78 LEU A CA 1
ATOM 614 C C . LEU A 1 78 ? -0.631 -6.108 -0.236 1.00 94.62 78 LEU A C 1
ATOM 616 O O . LEU A 1 78 ? -1.498 -6.373 0.592 1.00 94.62 78 LEU A O 1
ATOM 620 N N . GLY A 1 79 ? -0.928 -5.671 -1.459 1.00 97.00 79 GLY A N 1
ATOM 621 C CA . GLY A 1 79 ? -2.293 -5.557 -1.954 1.00 97.00 79 GLY A CA 1
ATOM 622 C C . GLY A 1 79 ? -3.007 -6.907 -1.943 1.00 97.00 79 GLY A C 1
ATOM 623 O O . GLY A 1 79 ? -4.152 -6.988 -1.500 1.00 97.00 79 GLY A O 1
ATOM 624 N N . GLU A 1 80 ? -2.314 -7.972 -2.350 1.00 96.88 80 GLU A N 1
ATOM 625 C CA . GLU A 1 80 ? -2.830 -9.345 -2.289 1.00 96.88 80 GLU A CA 1
ATOM 626 C C . GLU A 1 80 ? -3.251 -9.748 -0.865 1.00 96.88 80 GLU A C 1
ATOM 628 O O . GLU A 1 80 ? -4.364 -10.242 -0.673 1.00 96.88 80 GLU A O 1
ATOM 633 N N . ASP A 1 81 ? -2.417 -9.455 0.134 1.00 95.25 81 ASP A N 1
ATOM 634 C CA . ASP A 1 81 ? -2.664 -9.848 1.525 1.00 95.25 81 ASP A CA 1
ATOM 635 C C . ASP A 1 81 ? -3.667 -8.935 2.255 1.00 95.25 81 ASP A C 1
ATOM 637 O O . ASP A 1 81 ? -4.474 -9.411 3.058 1.00 95.25 81 ASP A O 1
ATOM 641 N N . TYR A 1 82 ? -3.651 -7.623 1.988 1.00 97.88 82 TYR A N 1
ATOM 642 C CA . TYR A 1 82 ? -4.336 -6.629 2.828 1.00 97.88 82 TYR A CA 1
ATOM 643 C C . TYR A 1 82 ? -5.516 -5.909 2.170 1.00 97.88 82 TYR A C 1
ATOM 645 O O . TYR A 1 82 ? -6.328 -5.315 2.883 1.00 97.88 82 TYR A O 1
ATOM 653 N N . VAL A 1 83 ? -5.709 -5.993 0.850 1.00 98.62 83 VAL A N 1
ATOM 654 C CA . VAL A 1 83 ? -6.971 -5.526 0.242 1.00 98.62 83 VAL A CA 1
ATOM 655 C C . VAL A 1 83 ? -8.193 -6.269 0.796 1.00 98.62 83 VAL A C 1
ATOM 657 O O . VAL A 1 83 ? -9.203 -5.604 1.036 1.00 98.62 83 VAL A O 1
ATOM 660 N N . PRO A 1 84 ? -8.156 -7.591 1.072 1.00 98.56 84 PRO A N 1
ATOM 661 C CA . PRO A 1 84 ? -9.261 -8.262 1.753 1.00 98.56 84 PRO A CA 1
ATOM 662 C C . PRO A 1 84 ? -9.628 -7.617 3.098 1.00 98.56 84 PRO A C 1
ATOM 664 O O . PRO A 1 84 ? -10.814 -7.464 3.384 1.00 98.56 84 PRO A O 1
ATOM 667 N N . LEU A 1 85 ? -8.637 -7.172 3.880 1.00 98.56 85 LEU A N 1
ATOM 668 C CA . LEU A 1 85 ? -8.870 -6.452 5.135 1.00 98.56 85 LEU A CA 1
ATOM 669 C C . LEU A 1 85 ? -9.506 -5.076 4.891 1.00 98.56 85 LEU A C 1
ATOM 671 O O . LEU A 1 85 ? -10.465 -4.725 5.570 1.00 98.56 85 LEU A O 1
ATOM 675 N N . LEU A 1 86 ? -9.027 -4.306 3.909 1.00 98.81 86 LEU A N 1
ATOM 676 C CA . LEU A 1 86 ? -9.644 -3.021 3.555 1.00 98.81 86 LEU A CA 1
ATOM 677 C C . LEU A 1 86 ? -11.110 -3.195 3.115 1.00 98.81 86 LEU A C 1
ATOM 679 O O . LEU A 1 86 ? -11.979 -2.421 3.513 1.00 98.81 86 LEU A O 1
ATOM 683 N N . LEU A 1 87 ? -11.410 -4.231 2.330 1.00 98.88 87 LEU A N 1
ATOM 684 C CA . LEU A 1 87 ? -12.783 -4.548 1.931 1.00 98.88 87 LEU A CA 1
ATOM 685 C C . LEU A 1 87 ? -13.645 -4.966 3.134 1.00 98.88 87 LEU A C 1
ATOM 687 O O . LEU A 1 87 ? -14.788 -4.527 3.235 1.00 98.88 87 LEU A O 1
ATOM 691 N N . GLU A 1 88 ? -13.098 -5.750 4.070 1.00 98.62 88 GLU A N 1
ATOM 692 C CA . GLU A 1 88 ? -13.762 -6.105 5.335 1.00 98.62 88 GLU A CA 1
ATOM 693 C C . GLU A 1 88 ? -14.102 -4.855 6.166 1.00 98.62 88 GLU A C 1
ATOM 695 O O . GLU A 1 88 ? -15.212 -4.727 6.680 1.00 98.62 88 GLU A O 1
ATOM 700 N N . VAL A 1 89 ? -13.162 -3.914 6.274 1.00 98.62 89 VAL A N 1
ATOM 701 C CA . VAL A 1 89 ? -13.321 -2.634 6.981 1.00 98.62 89 VAL A CA 1
ATOM 702 C C . VAL A 1 89 ? -14.464 -1.805 6.386 1.00 98.62 89 VAL A C 1
ATOM 704 O O . VAL A 1 89 ? -15.328 -1.312 7.116 1.00 98.62 89 VAL A O 1
ATOM 707 N N . ILE A 1 90 ? -14.490 -1.668 5.058 1.00 98.88 90 ILE A N 1
ATOM 708 C CA . ILE A 1 90 ? -15.535 -0.933 4.333 1.00 98.88 90 ILE A CA 1
ATOM 709 C C . ILE A 1 90 ? -16.903 -1.592 4.552 1.00 98.88 90 ILE A C 1
ATOM 711 O O . ILE A 1 90 ? -17.879 -0.902 4.861 1.00 98.88 90 ILE A O 1
ATOM 715 N N . ASP A 1 91 ? -16.979 -2.919 4.427 1.00 98.81 91 ASP A N 1
ATOM 716 C CA . ASP A 1 91 ? -18.225 -3.668 4.604 1.00 98.81 91 ASP A CA 1
ATOM 717 C C . ASP A 1 91 ? -18.756 -3.594 6.042 1.00 98.81 91 ASP A C 1
ATOM 719 O O . ASP A 1 91 ? -19.960 -3.433 6.256 1.00 98.81 91 ASP A O 1
ATOM 723 N N . ALA A 1 92 ? -17.871 -3.625 7.040 1.00 98.50 92 ALA A N 1
ATOM 724 C CA . ALA A 1 92 ? -18.249 -3.475 8.439 1.00 98.50 92 ALA A CA 1
ATOM 725 C C . ALA A 1 92 ? -18.854 -2.094 8.728 1.00 98.50 92 ALA A C 1
ATOM 727 O O . ALA A 1 92 ? -19.902 -2.002 9.371 1.00 98.50 92 ALA A O 1
ATOM 728 N N . ALA A 1 93 ? -18.247 -1.026 8.203 1.00 98.75 93 ALA A N 1
ATOM 729 C CA . ALA A 1 93 ? -18.766 0.332 8.350 1.00 98.75 93 ALA A CA 1
ATOM 730 C C . ALA A 1 93 ? -20.131 0.504 7.668 1.00 98.75 93 ALA A C 1
ATOM 732 O O . ALA A 1 93 ? -21.066 1.056 8.259 1.00 98.75 93 ALA A O 1
ATOM 733 N N . ARG A 1 94 ? -20.274 -0.034 6.450 1.00 98.75 94 ARG A N 1
ATOM 734 C CA . ARG A 1 94 ? -21.553 -0.083 5.733 1.00 98.75 94 ARG A CA 1
ATOM 735 C C . ARG A 1 94 ? -22.605 -0.829 6.543 1.00 98.75 94 ARG A C 1
ATOM 737 O O . ARG A 1 94 ? -23.691 -0.299 6.763 1.00 98.75 94 ARG A O 1
ATOM 744 N N . SER A 1 95 ? -22.291 -2.036 6.998 1.00 98.56 95 SER A N 1
ATOM 745 C CA . SER A 1 95 ? -23.213 -2.885 7.754 1.00 98.56 95 SER A CA 1
ATOM 746 C C . SER A 1 95 ? -23.669 -2.215 9.049 1.00 98.56 95 SER A C 1
ATOM 748 O O . SER A 1 95 ? -24.863 -2.223 9.352 1.00 98.56 95 SER A O 1
ATOM 750 N N . ALA A 1 96 ? -22.754 -1.559 9.766 1.00 98.44 96 ALA A N 1
ATOM 751 C CA . ALA A 1 96 ? -23.082 -0.779 10.952 1.00 98.44 96 ALA A CA 1
ATOM 752 C C . ALA A 1 96 ? -24.048 0.379 10.635 1.00 98.44 96 ALA A C 1
ATOM 754 O O . ALA A 1 96 ? -25.009 0.595 11.374 1.00 98.44 96 ALA A O 1
ATOM 755 N N . SER A 1 97 ? -23.858 1.070 9.502 1.00 98.31 97 SER A N 1
ATOM 756 C CA . SER A 1 97 ? -24.735 2.173 9.069 1.00 98.31 97 SER A CA 1
ATOM 757 C C . SER A 1 97 ? -26.163 1.748 8.710 1.00 98.31 97 SER A C 1
ATOM 759 O O . SER A 1 97 ? -27.093 2.541 8.840 1.00 98.31 97 SER A O 1
ATOM 761 N N . LEU A 1 98 ? -26.351 0.495 8.286 1.00 97.88 98 LEU A N 1
ATOM 762 C CA . LEU A 1 98 ? -27.666 -0.077 7.983 1.00 97.88 98 LEU A CA 1
ATOM 763 C C . LEU A 1 98 ? -28.390 -0.589 9.240 1.00 97.88 98 LEU A C 1
ATOM 765 O O . LEU A 1 98 ? -29.581 -0.906 9.182 1.00 97.88 98 LEU A O 1
ATOM 769 N N . GLY A 1 99 ? -27.665 -0.717 10.353 1.00 96.31 99 GLY A N 1
ATOM 770 C CA . GLY A 1 99 ? -28.156 -1.233 11.622 1.00 96.31 99 GLY A CA 1
ATOM 771 C C . GLY A 1 99 ? -28.786 -0.173 12.527 1.00 96.31 99 GLY A C 1
ATOM 772 O O . GLY A 1 99 ? -29.244 0.889 12.110 1.00 96.31 99 GLY A O 1
ATOM 773 N N . THR A 1 100 ? -28.838 -0.486 13.819 1.00 96.44 100 THR A N 1
ATOM 774 C CA . THR A 1 100 ? -29.235 0.452 14.879 1.00 96.44 100 THR A CA 1
ATOM 775 C C . THR A 1 100 ? -28.260 0.270 16.041 1.00 96.44 100 THR A C 1
ATOM 777 O O . THR A 1 100 ? -28.611 -0.390 17.018 1.00 96.44 100 THR A O 1
ATOM 780 N N . PRO A 1 101 ? -27.003 0.726 15.879 1.00 96.88 101 PRO A N 1
ATOM 781 C CA . PRO A 1 101 ? -25.949 0.470 16.852 1.00 96.88 101 PRO A CA 1
ATOM 782 C C . PRO A 1 101 ? -26.251 1.141 18.193 1.00 96.88 101 PRO A C 1
ATOM 784 O O . PRO A 1 101 ? -26.909 2.184 18.247 1.00 96.88 101 PRO A O 1
ATOM 787 N N . ASP A 1 102 ? -25.776 0.530 19.277 1.00 96.56 102 ASP A N 1
ATOM 788 C CA . ASP A 1 102 ? -25.941 1.084 20.618 1.00 96.56 102 ASP A CA 1
ATOM 789 C C . ASP A 1 102 ? -25.152 2.403 20.750 1.00 96.56 102 ASP A C 1
ATOM 791 O O . ASP A 1 102 ? -24.031 2.493 20.237 1.00 96.56 102 ASP A O 1
ATOM 795 N N . PRO A 1 103 ? -25.680 3.424 21.451 1.00 95.38 103 PRO A N 1
ATOM 796 C CA . PRO A 1 103 ? -24.960 4.678 21.654 1.00 95.38 103 PRO A CA 1
ATOM 797 C C . PRO A 1 103 ? -23.604 4.472 22.343 1.00 95.38 103 PRO A C 1
ATOM 799 O O . PRO A 1 103 ? -23.521 3.808 23.377 1.00 95.38 103 PRO A O 1
ATOM 802 N N . GLY A 1 104 ? -22.553 5.075 21.793 1.00 92.38 104 GLY A N 1
ATOM 803 C CA . GLY A 1 104 ? -21.168 4.963 22.246 1.00 92.38 104 GLY A CA 1
ATOM 804 C C . GLY A 1 104 ? -20.438 3.700 21.777 1.00 92.38 104 GLY A C 1
ATOM 805 O O . GLY A 1 104 ? -19.281 3.509 22.147 1.00 92.38 104 GLY A O 1
ATOM 806 N N . SER A 1 105 ? -21.076 2.835 20.983 1.00 95.38 105 SER A N 1
ATOM 807 C CA . SER A 1 105 ? -20.431 1.634 20.436 1.00 95.38 105 SER A CA 1
ATOM 808 C C . SER A 1 105 ? -19.472 1.952 19.285 1.00 95.38 105 SER A C 1
ATOM 810 O O . SER A 1 105 ? -19.601 2.966 18.593 1.00 95.38 105 SER A O 1
ATOM 812 N N . THR A 1 106 ? -18.535 1.037 19.042 1.00 95.75 106 THR A N 1
ATOM 813 C CA . THR A 1 106 ? -17.686 1.035 17.845 1.00 95.75 106 THR A CA 1
ATOM 814 C C . THR A 1 106 ? -18.519 1.054 16.565 1.00 95.75 106 THR A C 1
ATOM 816 O O . THR A 1 106 ? -18.214 1.793 15.629 1.00 95.75 106 THR A O 1
ATOM 819 N N . GLU A 1 107 ? -19.619 0.306 16.524 1.00 97.75 107 GLU A N 1
ATOM 820 C CA . GLU A 1 107 ? -20.527 0.274 15.384 1.00 97.75 107 GLU A CA 1
ATOM 821 C C . GLU A 1 107 ? -21.188 1.635 15.133 1.00 97.75 107 GLU A C 1
ATOM 823 O O . GLU A 1 107 ? -21.305 2.038 13.978 1.00 97.75 107 GLU A O 1
ATOM 828 N N . GLU A 1 108 ? -21.569 2.389 16.171 1.00 98.06 108 GLU A N 1
ATOM 829 C CA . GLU A 1 108 ? -22.104 3.748 15.994 1.00 98.06 108 GLU A CA 1
ATOM 830 C C . GLU A 1 108 ? -21.057 4.678 15.368 1.00 98.06 108 GLU A C 1
ATOM 832 O O . GLU A 1 108 ? -21.360 5.404 14.414 1.00 98.06 108 GLU A O 1
ATOM 837 N N . ARG A 1 109 ? -19.808 4.625 15.846 1.00 97.94 109 ARG A N 1
ATOM 838 C CA . ARG A 1 109 ? -18.714 5.452 15.312 1.00 97.94 109 ARG A CA 1
ATOM 839 C C . ARG A 1 109 ? -18.378 5.086 13.865 1.00 97.94 109 ARG A C 1
ATOM 841 O O . ARG A 1 109 ? -18.264 5.975 13.018 1.00 97.94 109 ARG A O 1
ATOM 848 N N . MET A 1 110 ? -18.311 3.794 13.539 1.00 98.62 110 MET A N 1
ATOM 849 C CA . MET A 1 110 ? -18.127 3.329 12.159 1.00 98.62 110 MET A CA 1
ATOM 850 C C . MET A 1 110 ? -19.299 3.720 11.249 1.00 98.62 110 MET A C 1
ATOM 852 O O . MET A 1 110 ? -19.073 4.174 10.128 1.00 98.62 110 MET A O 1
ATOM 856 N N . ALA A 1 111 ? -20.543 3.608 11.725 1.00 98.75 111 ALA A N 1
ATOM 857 C CA . ALA A 1 111 ? -21.737 4.027 10.991 1.00 98.75 111 ALA A CA 1
ATOM 858 C C . ALA A 1 111 ? -21.725 5.532 10.676 1.00 98.75 111 ALA A C 1
ATOM 860 O O . ALA A 1 111 ? -22.088 5.944 9.568 1.00 98.75 111 ALA A O 1
ATOM 861 N N . ALA A 1 112 ? -21.283 6.357 11.629 1.00 98.62 112 ALA A N 1
ATOM 862 C CA . ALA A 1 112 ? -21.125 7.793 11.434 1.00 98.62 112 ALA A CA 1
ATOM 863 C C . ALA A 1 112 ? -20.055 8.104 10.373 1.00 98.62 112 ALA A C 1
ATOM 865 O O . ALA A 1 112 ? -20.310 8.898 9.462 1.00 98.62 112 ALA A O 1
ATOM 866 N N . MET A 1 113 ? -18.897 7.434 10.437 1.00 98.75 113 MET A N 1
ATOM 867 C CA . MET A 1 113 ? -17.842 7.569 9.427 1.00 98.75 113 MET A CA 1
ATOM 868 C C . MET A 1 113 ? -18.310 7.113 8.041 1.00 98.75 113 MET A C 1
ATOM 870 O O . MET A 1 113 ? -18.057 7.825 7.072 1.00 98.75 113 MET A O 1
ATOM 874 N N . TRP A 1 114 ? -19.041 5.997 7.931 1.00 98.75 114 TRP A N 1
ATOM 875 C CA . TRP A 1 114 ? -19.651 5.563 6.668 1.00 98.75 114 TRP A CA 1
ATOM 876 C C . TRP A 1 114 ? -20.596 6.625 6.112 1.00 98.75 114 TRP A C 1
ATOM 878 O O . TRP A 1 114 ? -20.445 7.049 4.973 1.00 98.75 114 TRP A O 1
ATOM 888 N N . THR A 1 115 ? -21.541 7.106 6.922 1.00 98.62 115 THR A N 1
ATOM 889 C CA . THR A 1 115 ? -22.560 8.072 6.480 1.00 98.62 115 THR A CA 1
ATOM 890 C C . THR A 1 115 ? -21.931 9.366 5.959 1.00 98.62 115 THR A C 1
ATOM 892 O O . THR A 1 115 ? -22.394 9.933 4.972 1.00 98.62 115 THR A O 1
ATOM 895 N N . ALA A 1 116 ? -20.843 9.824 6.583 1.00 98.69 116 ALA A N 1
ATOM 896 C CA . ALA A 1 116 ? -20.105 11.001 6.133 1.00 98.69 116 ALA A CA 1
ATOM 897 C C . ALA A 1 116 ? -19.301 10.771 4.835 1.00 98.69 116 ALA A C 1
ATOM 899 O O . ALA A 1 116 ? -18.927 11.737 4.170 1.00 98.69 116 ALA A O 1
ATOM 900 N N . ASN A 1 117 ? -19.025 9.513 4.470 1.00 98.81 117 ASN A N 1
ATOM 901 C CA . ASN A 1 117 ? -18.064 9.138 3.428 1.00 98.81 117 ASN A CA 1
ATOM 902 C C . ASN A 1 117 ? -18.593 8.153 2.379 1.00 98.81 117 ASN A C 1
ATOM 904 O O . ASN A 1 117 ? -17.811 7.691 1.552 1.00 98.81 117 ASN A O 1
ATOM 908 N N . GLU A 1 118 ? -19.892 7.851 2.374 1.00 98.75 118 GLU A N 1
ATOM 909 C CA . GLU A 1 118 ? -20.498 6.741 1.624 1.00 98.75 118 GLU A CA 1
ATOM 910 C C . GLU A 1 118 ? -20.051 6.684 0.156 1.00 98.75 118 GLU A C 1
ATOM 912 O O . GLU A 1 118 ? -19.610 5.638 -0.326 1.00 98.75 118 GLU A O 1
ATOM 917 N N . ALA A 1 119 ? -20.104 7.818 -0.549 1.00 98.69 119 ALA A N 1
ATOM 918 C CA . ALA A 1 119 ? -19.690 7.896 -1.948 1.00 98.69 119 ALA A CA 1
ATOM 919 C C . ALA A 1 119 ? -18.190 7.605 -2.127 1.00 98.69 119 ALA A C 1
ATOM 921 O O . ALA A 1 119 ? -17.817 6.838 -3.014 1.00 98.69 119 ALA A O 1
ATOM 922 N N . ARG A 1 120 ? -17.338 8.166 -1.254 1.00 98.69 120 ARG A N 1
ATOM 923 C CA . ARG A 1 120 ? -15.884 7.961 -1.299 1.00 98.69 120 ARG A CA 1
ATOM 924 C C . ARG A 1 120 ? -15.529 6.501 -1.018 1.00 98.69 120 ARG A C 1
ATOM 926 O O . ARG A 1 120 ? -14.733 5.915 -1.741 1.00 98.69 120 ARG A O 1
ATOM 933 N N . PHE A 1 121 ? -16.147 5.893 -0.007 1.00 98.88 121 PHE A N 1
ATOM 934 C CA . PHE A 1 121 ? -15.892 4.498 0.366 1.00 98.88 121 PHE A CA 1
ATOM 935 C C . PHE A 1 121 ? -16.391 3.514 -0.693 1.00 98.88 121 PHE A C 1
ATOM 937 O O . PHE A 1 121 ? -15.698 2.550 -1.002 1.00 98.88 121 PHE A O 1
ATOM 944 N N . THR A 1 122 ? -17.552 3.780 -1.296 1.00 98.88 122 THR A N 1
ATOM 945 C CA . THR A 1 122 ? -18.084 2.957 -2.393 1.00 98.88 122 THR A CA 1
ATOM 946 C C . THR A 1 122 ? -17.171 3.001 -3.621 1.00 98.88 122 THR A C 1
ATOM 948 O O . THR A 1 122 ? -16.948 1.977 -4.266 1.00 98.88 122 THR A O 1
ATOM 951 N N . GLU A 1 123 ? -16.594 4.163 -3.939 1.00 98.88 123 GLU A N 1
ATOM 952 C CA . GLU A 1 123 ? -15.612 4.268 -5.020 1.00 98.88 123 GLU A CA 1
ATOM 953 C C . GLU A 1 123 ? -14.319 3.500 -4.701 1.00 98.88 123 GLU A C 1
ATOM 955 O O . GLU A 1 123 ? -13.838 2.747 -5.551 1.00 98.88 123 GLU A O 1
ATOM 960 N N . VAL A 1 124 ? -13.785 3.633 -3.480 1.00 98.94 124 VAL A N 1
ATOM 961 C CA . VAL A 1 124 ? -12.605 2.869 -3.036 1.00 98.94 124 VAL A CA 1
ATOM 962 C C . VAL A 1 124 ? -12.861 1.369 -3.151 1.00 98.94 124 VAL A C 1
ATOM 964 O O . VAL A 1 124 ? -12.055 0.669 -3.757 1.00 98.94 124 VAL A O 1
ATOM 967 N N . GLU A 1 125 ? -13.993 0.876 -2.643 1.00 98.88 125 GLU A N 1
ATOM 968 C CA . GLU A 1 125 ? -14.369 -0.538 -2.737 1.00 98.88 125 GLU A CA 1
ATOM 969 C C . GLU A 1 125 ? -14.378 -1.022 -4.191 1.00 98.88 125 GLU A C 1
ATOM 971 O O . GLU A 1 125 ? -13.742 -2.024 -4.519 1.00 98.88 125 GLU A O 1
ATOM 976 N N . SER A 1 126 ? -15.037 -0.280 -5.088 1.00 98.88 126 SER A N 1
ATOM 977 C CA . SER A 1 126 ? -15.092 -0.628 -6.509 1.00 98.88 126 SER A CA 1
ATOM 978 C C . SER A 1 126 ? -13.700 -0.687 -7.143 1.00 98.88 126 SER A C 1
ATOM 980 O O . SER A 1 126 ? -13.441 -1.572 -7.960 1.00 98.88 126 SER A O 1
ATOM 982 N N . ARG A 1 127 ? -12.803 0.241 -6.789 1.00 98.88 127 ARG A N 1
ATOM 983 C CA . ARG A 1 127 ? -11.425 0.278 -7.303 1.00 98.88 127 ARG A CA 1
ATOM 984 C C . ARG A 1 127 ? -10.583 -0.867 -6.746 1.00 98.88 127 ARG A C 1
ATOM 986 O O . ARG A 1 127 ? -9.842 -1.480 -7.505 1.00 98.88 127 ARG A O 1
ATOM 993 N N . MET A 1 128 ? -10.734 -1.200 -5.465 1.00 98.88 128 MET A N 1
ATOM 994 C CA . MET A 1 128 ? -10.043 -2.327 -4.829 1.00 98.88 128 MET A CA 1
ATOM 995 C C . MET A 1 128 ? -10.471 -3.672 -5.420 1.00 98.88 128 MET A C 1
ATOM 997 O O . MET A 1 128 ? -9.625 -4.519 -5.699 1.00 98.88 128 MET A O 1
ATOM 1001 N N . LEU A 1 129 ? -11.772 -3.860 -5.670 1.00 98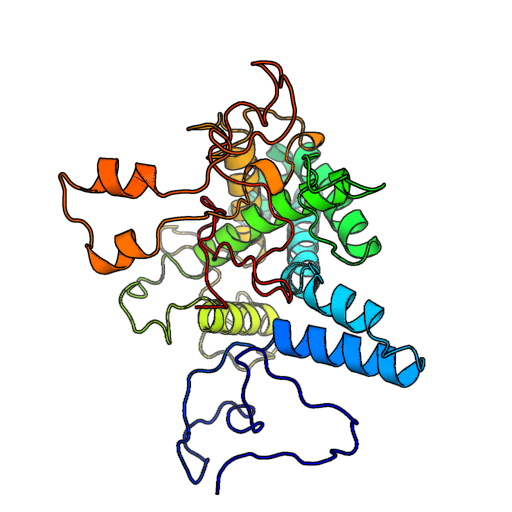.88 129 LEU A N 1
ATOM 1002 C CA . LEU A 1 129 ? -12.288 -5.056 -6.338 1.00 98.88 129 LEU A CA 1
ATOM 1003 C C . LEU A 1 129 ? -11.739 -5.178 -7.765 1.00 98.88 129 LEU A C 1
ATOM 1005 O O . LEU A 1 129 ? -11.253 -6.242 -8.137 1.00 98.88 129 LEU A O 1
ATOM 1009 N N . ALA A 1 130 ? -11.750 -4.087 -8.538 1.00 98.75 130 ALA A N 1
ATOM 1010 C CA . ALA A 1 130 ? -11.196 -4.077 -9.891 1.00 98.75 130 ALA A CA 1
ATOM 1011 C C . ALA A 1 130 ? -9.681 -4.346 -9.907 1.00 98.75 130 ALA A C 1
ATOM 1013 O O . ALA A 1 130 ? -9.195 -5.079 -10.764 1.00 98.75 130 ALA A O 1
ATOM 1014 N N . TRP A 1 131 ? -8.940 -3.792 -8.945 1.00 98.75 131 TRP A N 1
ATOM 1015 C CA . TRP A 1 131 ? -7.499 -3.999 -8.811 1.00 98.75 131 TRP A CA 1
ATOM 1016 C C . TRP A 1 131 ? -7.150 -5.444 -8.447 1.00 98.75 131 TRP A C 1
ATOM 1018 O O . TRP A 1 131 ? -6.275 -6.038 -9.078 1.00 98.75 131 TRP A O 1
ATOM 1028 N N . ARG A 1 132 ? -7.896 -6.052 -7.513 1.00 98.69 132 ARG A N 1
ATOM 1029 C CA . ARG A 1 132 ? -7.811 -7.490 -7.217 1.00 98.69 132 ARG A CA 1
ATOM 1030 C C . ARG A 1 132 ? -8.081 -8.327 -8.463 1.00 98.69 132 ARG A C 1
ATOM 1032 O O . ARG A 1 132 ? -7.315 -9.236 -8.764 1.00 98.69 132 ARG A O 1
ATOM 1039 N N . ASP A 1 133 ? -9.159 -8.034 -9.185 1.00 98.56 133 ASP A N 1
ATOM 1040 C CA . ASP A 1 133 ? -9.556 -8.809 -10.365 1.00 98.56 133 ASP A CA 1
ATOM 1041 C C . ASP A 1 133 ? -8.541 -8.657 -11.522 1.00 98.56 133 ASP A C 1
ATOM 1043 O O . ASP A 1 133 ? -8.393 -9.567 -12.339 1.00 98.56 133 ASP A O 1
ATOM 1047 N N . ALA A 1 134 ? -7.797 -7.545 -11.560 1.00 98.12 134 ALA A N 1
ATOM 1048 C CA . ALA A 1 134 ? -6.665 -7.320 -12.461 1.00 98.12 134 ALA A CA 1
ATOM 1049 C C . ALA A 1 134 ? -5.358 -8.000 -12.003 1.00 98.12 134 ALA A C 1
ATOM 1051 O O . ALA A 1 134 ? -4.375 -7.986 -12.744 1.00 98.12 134 ALA A O 1
ATOM 1052 N N . GLY A 1 135 ? -5.333 -8.602 -10.810 1.00 97.81 135 GLY A N 1
ATOM 1053 C CA . GLY A 1 135 ? -4.153 -9.254 -10.250 1.00 97.81 135 GLY A CA 1
ATOM 1054 C C . GLY A 1 135 ? -3.141 -8.281 -9.650 1.00 97.81 135 GLY A C 1
ATOM 1055 O O . GLY A 1 135 ? -1.950 -8.526 -9.763 1.00 97.81 135 GLY A O 1
ATOM 1056 N N . TYR A 1 136 ? -3.601 -7.185 -9.042 1.00 98.38 136 TYR A N 1
ATOM 1057 C CA . TYR A 1 136 ? -2.784 -6.241 -8.268 1.00 98.38 136 TYR A CA 1
ATOM 1058 C C . TYR A 1 136 ? -1.565 -5.601 -8.979 1.00 98.38 136 TYR A C 1
ATOM 1060 O O . TYR A 1 136 ? -0.515 -5.438 -8.348 1.00 98.38 136 TYR A O 1
ATOM 1068 N N . PRO A 1 137 ? -1.637 -5.193 -10.262 1.00 97.75 137 PRO A N 1
ATOM 1069 C CA . PRO A 1 137 ? -0.517 -4.497 -10.897 1.00 97.75 137 PRO A CA 1
ATOM 1070 C C . PRO A 1 137 ? -0.346 -3.084 -10.309 1.00 97.75 137 PRO A C 1
ATOM 1072 O O . PRO A 1 137 ? -1.340 -2.405 -10.057 1.00 97.75 137 PRO A O 1
ATOM 1075 N N . THR A 1 138 ? 0.889 -2.600 -10.139 1.00 97.62 138 THR A N 1
ATOM 1076 C CA . THR A 1 138 ? 1.179 -1.245 -9.609 1.00 97.62 138 THR A CA 1
ATOM 1077 C C . THR A 1 138 ? 1.845 -0.313 -10.631 1.00 97.62 138 THR A C 1
ATOM 1079 O O . THR A 1 138 ? 2.943 0.204 -10.409 1.00 97.62 138 THR A O 1
ATOM 1082 N N . PRO A 1 139 ? 1.230 -0.070 -11.802 1.00 97.50 139 PRO A N 1
ATOM 1083 C CA . PRO A 1 139 ? 1.806 0.824 -12.793 1.00 97.50 139 PRO A CA 1
ATOM 1084 C C . PRO A 1 139 ? 1.875 2.261 -12.257 1.00 97.50 139 PRO A C 1
ATOM 1086 O O . PRO A 1 139 ? 1.045 2.708 -11.460 1.00 97.50 139 PRO A O 1
ATOM 1089 N N . SER A 1 140 ? 2.829 3.047 -12.761 1.00 97.19 140 SER A N 1
ATOM 1090 C CA . SER A 1 140 ? 2.917 4.466 -12.400 1.00 97.19 140 SER A CA 1
ATOM 1091 C C . SER A 1 140 ? 1.687 5.251 -12.867 1.00 97.19 140 SER A C 1
ATOM 1093 O O . SER A 1 140 ? 1.382 6.291 -12.294 1.00 97.19 140 SER A O 1
ATOM 1095 N N . GLY A 1 141 ? 1.003 4.789 -13.922 1.00 97.56 141 GLY A N 1
ATOM 1096 C CA . GLY A 1 141 ? -0.140 5.469 -14.539 1.00 97.56 141 GLY A CA 1
ATOM 1097 C C . GLY A 1 141 ? 0.217 6.762 -15.281 1.00 97.56 141 GLY A C 1
ATOM 1098 O O . GLY A 1 141 ? -0.657 7.388 -15.871 1.00 97.56 141 GLY A O 1
ATOM 1099 N N . VAL A 1 142 ? 1.490 7.168 -15.283 1.00 97.25 142 VAL A N 1
ATOM 1100 C CA . VAL A 1 142 ? 1.952 8.440 -15.850 1.00 97.25 142 VAL A CA 1
ATOM 1101 C C . VAL A 1 142 ? 2.704 8.190 -17.152 1.00 97.25 142 VAL A C 1
ATOM 1103 O O . VAL A 1 142 ? 3.696 7.461 -17.179 1.00 97.25 142 VAL A O 1
ATOM 1106 N N . GLU A 1 143 ? 2.262 8.841 -18.228 1.00 96.25 143 GLU A N 1
ATOM 1107 C CA . GLU A 1 143 ? 2.972 8.833 -19.507 1.00 96.25 143 GLU A CA 1
ATOM 1108 C C . GLU A 1 143 ? 4.246 9.685 -19.439 1.00 96.25 143 GLU A C 1
ATOM 1110 O O . GLU A 1 143 ? 4.225 10.845 -19.011 1.00 96.25 143 GLU A O 1
ATOM 1115 N N . THR A 1 144 ? 5.362 9.114 -19.885 1.00 95.94 144 THR A N 1
ATOM 1116 C CA . THR A 1 144 ? 6.684 9.747 -19.952 1.00 95.94 144 THR A CA 1
ATOM 1117 C C . THR A 1 144 ? 7.426 9.269 -21.206 1.00 95.94 144 THR A C 1
ATOM 1119 O O . THR A 1 144 ? 6.981 8.358 -21.900 1.00 95.94 144 THR A O 1
ATOM 1122 N N . PHE A 1 145 ? 8.609 9.817 -21.496 1.00 94.69 145 PHE A N 1
ATOM 1123 C CA . PHE A 1 145 ? 9.439 9.328 -22.608 1.00 94.69 145 PHE A CA 1
ATOM 1124 C C . PHE A 1 145 ? 9.896 7.858 -22.464 1.00 94.69 145 PHE A C 1
ATOM 1126 O O . PHE A 1 145 ? 10.394 7.286 -23.433 1.00 94.69 145 PHE A O 1
ATOM 1133 N N . TYR A 1 146 ? 9.785 7.262 -21.270 1.00 93.06 146 TYR A N 1
ATOM 1134 C CA . TYR A 1 146 ? 10.218 5.891 -20.959 1.00 93.06 146 TYR A CA 1
ATOM 1135 C C . TYR A 1 146 ? 9.074 4.973 -20.517 1.00 93.06 146 TYR A C 1
ATOM 1137 O O . TYR A 1 146 ? 9.317 3.799 -20.248 1.00 93.06 146 TYR A O 1
ATOM 1145 N N . SER A 1 147 ? 7.847 5.487 -20.423 1.00 93.56 147 SER A N 1
ATOM 1146 C CA . SER A 1 147 ? 6.679 4.729 -19.984 1.00 93.56 147 SER A CA 1
ATOM 1147 C C . SER A 1 147 ? 5.443 5.183 -20.746 1.00 93.56 147 SER A C 1
ATOM 1149 O O . SER A 1 147 ? 5.101 6.365 -20.747 1.00 93.56 147 SER A O 1
ATOM 1151 N N . THR A 1 148 ? 4.749 4.234 -21.366 1.00 94.94 148 THR A N 1
ATOM 1152 C CA . THR A 1 148 ? 3.469 4.467 -22.037 1.00 94.94 148 THR A CA 1
ATOM 1153 C C . THR A 1 148 ? 2.414 3.607 -21.344 1.00 94.94 148 THR A C 1
ATOM 1155 O O . THR A 1 148 ? 2.436 2.392 -21.546 1.00 94.94 148 THR A O 1
ATOM 1158 N N . PRO A 1 149 ? 1.524 4.201 -20.524 1.00 95.31 149 PRO A N 1
ATOM 1159 C CA . PRO A 1 149 ? 0.471 3.464 -19.835 1.00 95.31 149 PRO A CA 1
ATOM 1160 C C . PRO A 1 149 ? -0.408 2.670 -20.807 1.00 95.31 149 PRO A C 1
ATOM 1162 O O . PRO A 1 149 ? -0.861 3.189 -21.832 1.00 95.31 149 PRO A O 1
ATOM 1165 N N . GLY A 1 150 ? -0.632 1.402 -20.482 1.00 94.81 150 GLY A N 1
ATOM 1166 C CA . GLY A 1 150 ? -1.550 0.509 -21.170 1.00 94.81 150 GLY A CA 1
ATOM 1167 C C . GLY A 1 150 ? -3.005 0.689 -20.730 1.00 94.81 150 GLY A C 1
ATOM 1168 O O . GLY A 1 150 ? -3.355 1.540 -19.913 1.00 94.81 150 GLY A O 1
ATOM 1169 N N . ALA A 1 151 ? -3.884 -0.145 -21.287 1.00 94.75 151 ALA A N 1
ATOM 1170 C CA . ALA A 1 151 ? -5.281 -0.192 -20.866 1.00 94.75 151 ALA A CA 1
ATOM 1171 C C . ALA A 1 151 ? -5.388 -0.745 -19.435 1.00 94.75 151 ALA A C 1
ATOM 1173 O O . ALA A 1 151 ? -4.869 -1.825 -19.167 1.00 94.75 151 ALA A O 1
ATOM 1174 N N . GLY A 1 152 ? -6.088 -0.038 -18.543 1.00 96.31 152 GLY A N 1
ATOM 1175 C CA . GLY A 1 152 ? -6.241 -0.431 -17.136 1.00 96.31 152 GLY A CA 1
ATOM 1176 C C . GLY A 1 152 ? -5.143 0.095 -16.202 1.00 96.31 152 GLY A C 1
ATOM 1177 O O . GLY A 1 152 ? -5.281 -0.012 -14.979 1.00 96.31 152 GLY A O 1
ATOM 1178 N N . ASP A 1 153 ? -4.065 0.672 -16.751 1.00 98.00 153 ASP A N 1
ATOM 1179 C CA . ASP A 1 153 ? -2.938 1.137 -15.942 1.00 98.00 153 ASP A CA 1
ATOM 1180 C C . ASP A 1 153 ? -3.310 2.348 -15.090 1.00 98.00 153 ASP A C 1
ATOM 1182 O O . ASP A 1 153 ? -2.902 2.435 -13.938 1.00 98.00 153 ASP A O 1
ATOM 1186 N N . ALA A 1 154 ? -4.107 3.277 -15.619 1.00 98.25 154 ALA A N 1
ATOM 1187 C CA . ALA A 1 154 ? -4.561 4.428 -14.845 1.00 98.25 154 ALA A CA 1
ATOM 1188 C C . ALA A 1 154 ? -5.426 3.983 -13.654 1.00 98.25 154 ALA A C 1
ATOM 1190 O O . ALA A 1 154 ? -5.234 4.448 -12.533 1.00 98.25 154 ALA A O 1
ATOM 1191 N N . GLU A 1 155 ? -6.337 3.035 -13.868 1.00 98.62 155 GLU A N 1
ATOM 1192 C CA . GLU A 1 155 ? -7.227 2.508 -12.837 1.00 98.62 155 GLU A CA 1
ATOM 1193 C C . GLU A 1 155 ? -6.455 1.778 -11.733 1.00 98.62 155 GLU A C 1
ATOM 1195 O O . GLU A 1 155 ? -6.706 2.009 -10.548 1.00 98.62 155 GLU A O 1
ATOM 1200 N N . SER A 1 156 ? -5.485 0.946 -12.119 1.00 98.75 156 SER A N 1
ATOM 1201 C CA . SER A 1 156 ? -4.639 0.203 -11.179 1.00 98.75 156 SER A CA 1
ATOM 1202 C C . SER A 1 156 ? -3.644 1.114 -10.457 1.00 98.75 156 SER A C 1
ATOM 1204 O O . SER A 1 156 ? -3.376 0.934 -9.271 1.00 98.75 156 SER A O 1
ATOM 1206 N N . SER A 1 157 ? -3.164 2.161 -11.129 1.00 98.75 157 SER A N 1
ATOM 1207 C CA . SER A 1 157 ? -2.357 3.215 -10.519 1.00 98.75 157 SER A CA 1
ATOM 1208 C C . SER A 1 157 ? -3.130 3.963 -9.429 1.00 98.75 157 SER A C 1
ATOM 1210 O O . SER A 1 157 ? -2.626 4.138 -8.323 1.00 98.75 157 SER A O 1
ATOM 1212 N N . VAL A 1 158 ? -4.389 4.331 -9.685 1.00 98.88 158 VAL A N 1
ATOM 1213 C CA . VAL A 1 158 ? -5.242 4.949 -8.657 1.00 98.88 158 VAL A CA 1
ATOM 1214 C C . VAL A 1 158 ? -5.482 3.999 -7.486 1.00 98.88 158 VAL A C 1
ATOM 1216 O O . VAL A 1 158 ? -5.407 4.420 -6.333 1.00 98.88 158 VAL A O 1
ATOM 1219 N N . ALA A 1 159 ? -5.755 2.720 -7.754 1.00 98.88 159 ALA A N 1
ATOM 1220 C CA . ALA A 1 159 ? -5.921 1.731 -6.693 1.00 98.88 159 ALA A CA 1
ATOM 1221 C C . ALA A 1 159 ? -4.654 1.606 -5.828 1.00 98.88 159 ALA A C 1
ATOM 1223 O O . ALA A 1 159 ? -4.749 1.630 -4.602 1.00 98.88 159 ALA A O 1
ATOM 1224 N N . THR A 1 160 ? -3.477 1.588 -6.460 1.00 98.69 160 THR A N 1
ATOM 1225 C CA . THR A 1 160 ? -2.180 1.581 -5.767 1.00 98.69 160 THR A CA 1
ATOM 1226 C C . THR A 1 160 ? -2.042 2.791 -4.844 1.00 98.69 160 THR A C 1
ATOM 1228 O O . THR A 1 160 ? -1.693 2.626 -3.681 1.00 98.69 160 THR A O 1
ATOM 1231 N N . THR A 1 161 ? -2.397 3.997 -5.304 1.00 98.69 161 THR A N 1
ATOM 1232 C CA . THR A 1 161 ? -2.391 5.205 -4.461 1.00 98.69 161 THR A CA 1
ATOM 1233 C C . THR A 1 161 ? -3.336 5.077 -3.269 1.00 98.69 161 THR A C 1
ATOM 1235 O O . THR A 1 161 ? -2.948 5.345 -2.135 1.00 98.69 161 THR A O 1
ATOM 1238 N N . LEU A 1 162 ? -4.582 4.658 -3.494 1.00 98.81 162 LEU A N 1
ATOM 1239 C CA . LEU A 1 162 ? -5.573 4.539 -2.421 1.00 98.81 162 LEU A CA 1
ATOM 1240 C C . LEU A 1 162 ? -5.117 3.537 -1.350 1.00 98.81 162 LEU A C 1
ATOM 1242 O O . LEU A 1 162 ? -5.158 3.848 -0.159 1.00 98.81 162 LEU A O 1
ATOM 1246 N N . PHE A 1 163 ? -4.626 2.371 -1.774 1.00 98.69 163 PHE A N 1
ATOM 1247 C CA . PHE A 1 163 ? -4.091 1.355 -0.873 1.00 98.69 163 PHE A CA 1
ATOM 1248 C C . PHE A 1 163 ? -2.818 1.833 -0.160 1.00 98.69 163 PHE A C 1
ATOM 1250 O O . PHE A 1 163 ? -2.739 1.764 1.066 1.00 98.69 163 PHE A O 1
ATOM 1257 N N . GLY A 1 164 ? -1.859 2.389 -0.906 1.00 97.25 164 GLY A N 1
ATOM 1258 C CA . GLY A 1 164 ? -0.578 2.877 -0.392 1.00 97.25 164 GLY A CA 1
ATOM 1259 C C . GLY A 1 164 ? -0.704 4.036 0.599 1.00 97.25 164 GLY A C 1
ATOM 1260 O O . GLY A 1 164 ? 0.180 4.228 1.426 1.00 97.25 164 GLY A O 1
ATOM 1261 N N . HIS A 1 165 ? -1.813 4.781 0.579 1.00 98.25 165 HIS A N 1
ATOM 1262 C CA . HIS A 1 165 ? -2.114 5.792 1.596 1.00 98.25 165 HIS A CA 1
ATOM 1263 C C . HIS A 1 165 ? -2.923 5.249 2.780 1.00 98.25 165 HIS A C 1
ATOM 1265 O O . HIS A 1 165 ? -2.737 5.730 3.902 1.00 98.25 165 HIS A O 1
ATOM 1271 N N . TRP A 1 166 ? -3.806 4.273 2.565 1.00 98.75 166 TRP A N 1
ATOM 1272 C CA . TRP A 1 166 ? -4.568 3.641 3.645 1.00 98.75 166 TRP A CA 1
ATOM 1273 C C . TRP A 1 166 ? -3.683 2.768 4.535 1.00 98.75 166 TRP A C 1
ATOM 1275 O O . TRP A 1 166 ? -3.697 2.916 5.756 1.00 98.75 166 TRP A O 1
ATOM 1285 N N . PHE A 1 167 ? -2.893 1.878 3.934 1.00 97.94 167 PHE A N 1
ATOM 1286 C CA . PHE A 1 167 ? -2.223 0.810 4.666 1.00 97.94 167 PHE A CA 1
ATOM 1287 C C . PHE A 1 167 ? -1.216 1.326 5.714 1.00 97.94 167 PHE A C 1
ATOM 1289 O O . PHE A 1 167 ? -1.329 0.936 6.876 1.00 97.94 167 PHE A O 1
ATOM 1296 N N . PRO A 1 168 ? -0.328 2.291 5.405 1.00 95.62 168 PRO A N 1
ATOM 1297 C CA . PRO A 1 168 ? 0.511 2.932 6.417 1.00 95.62 168 PRO A CA 1
ATOM 1298 C C . PRO A 1 168 ? -0.269 3.573 7.570 1.00 95.62 168 PRO A C 1
ATOM 1300 O O . PRO A 1 168 ? 0.158 3.501 8.717 1.00 95.62 168 PRO A O 1
ATOM 1303 N N . ARG A 1 169 ? -1.428 4.187 7.300 1.00 97.31 169 ARG A N 1
ATOM 1304 C CA . ARG A 1 169 ? -2.264 4.805 8.345 1.00 97.31 169 ARG A CA 1
ATOM 1305 C C . ARG A 1 169 ? -2.912 3.759 9.237 1.00 97.31 169 ARG A C 1
ATOM 1307 O O . ARG A 1 169 ? -2.967 3.958 10.444 1.00 97.31 169 ARG A O 1
ATOM 1314 N N . PHE A 1 170 ? -3.324 2.631 8.661 1.00 97.69 170 PHE A N 1
ATOM 1315 C CA . PHE A 1 170 ? -3.792 1.491 9.437 1.00 97.69 170 PHE A CA 1
ATOM 1316 C C . PHE A 1 170 ? -2.695 0.990 10.384 1.00 97.69 170 PHE A C 1
ATOM 1318 O O . PHE A 1 170 ? -2.938 0.887 11.578 1.00 97.69 170 PHE A O 1
ATOM 1325 N N . ILE A 1 171 ? -1.468 0.787 9.892 1.00 94.88 171 ILE A N 1
ATOM 1326 C CA . ILE A 1 171 ? -0.322 0.397 10.734 1.00 94.88 171 ILE A CA 1
ATOM 1327 C C . ILE A 1 171 ? -0.086 1.415 11.855 1.00 94.88 171 ILE A C 1
ATOM 1329 O O . ILE A 1 171 ? 0.086 1.040 13.014 1.00 94.88 171 ILE A O 1
ATOM 1333 N N . ARG A 1 172 ? -0.085 2.711 11.522 1.00 92.50 172 ARG A N 1
ATOM 1334 C CA . ARG A 1 172 ? 0.114 3.790 12.498 1.00 92.50 172 ARG A CA 1
ATOM 1335 C C . ARG A 1 172 ? -0.956 3.769 13.586 1.00 92.50 172 ARG A C 1
ATOM 1337 O O . ARG A 1 172 ? -0.596 3.927 14.744 1.00 92.50 172 ARG A O 1
ATOM 1344 N N . GLY A 1 173 ? -2.216 3.550 13.224 1.00 94.19 173 GLY A N 1
ATOM 1345 C CA . GLY A 1 173 ? -3.321 3.449 14.176 1.00 94.19 173 GLY A CA 1
ATOM 1346 C C . GLY A 1 173 ? -3.299 2.197 15.056 1.00 94.19 173 GLY A C 1
ATOM 1347 O O . GLY A 1 173 ? -4.127 2.108 15.943 1.00 94.19 173 GLY A O 1
ATOM 1348 N N . VAL A 1 174 ? -2.401 1.238 14.800 1.00 94.06 174 VAL A N 1
ATOM 1349 C CA . VAL A 1 174 ? -2.233 0.013 15.606 1.00 94.06 174 VAL A CA 1
ATOM 1350 C C . VAL A 1 174 ? -0.973 0.055 16.478 1.00 94.06 174 VAL A C 1
ATOM 1352 O O . VAL A 1 174 ? -0.891 -0.654 17.473 1.00 94.06 174 VAL A O 1
ATOM 1355 N N . LEU A 1 175 ? 0.069 0.791 16.067 1.00 90.50 175 LEU A N 1
ATOM 1356 C CA . LEU A 1 175 ? 1.399 0.681 16.687 1.00 90.50 175 LEU A CA 1
ATOM 1357 C C . LEU A 1 175 ? 1.970 1.987 17.253 1.00 90.50 175 LEU A C 1
ATOM 1359 O O . LEU A 1 175 ? 2.928 1.931 18.028 1.00 90.50 175 LEU A O 1
ATOM 1363 N N . ASN A 1 176 ? 1.506 3.164 16.822 1.00 87.25 176 ASN A N 1
ATOM 1364 C CA . ASN A 1 176 ? 2.222 4.410 17.132 1.00 87.25 176 ASN A CA 1
ATOM 1365 C C . ASN A 1 176 ? 1.967 4.955 18.538 1.00 87.25 176 ASN A C 1
ATOM 1367 O O . ASN A 1 176 ? 2.804 5.703 19.052 1.00 87.25 176 ASN A O 1
ATOM 1371 N N . ASP A 1 177 ? 0.822 4.644 19.119 1.00 86.56 177 ASP A N 1
ATOM 1372 C CA . ASP A 1 177 ? 0.386 5.088 20.439 1.00 86.56 177 ASP A CA 1
ATOM 1373 C C . ASP A 1 177 ? 0.967 4.206 21.563 1.00 86.56 177 ASP A C 1
ATOM 1375 O O . ASP A 1 177 ? 1.174 4.672 22.680 1.00 86.56 177 ASP A O 1
ATOM 1379 N N . GLU A 1 178 ? 1.440 3.002 21.233 1.00 87.25 178 GLU A N 1
ATOM 1380 C CA . GLU A 1 178 ? 2.054 2.031 22.156 1.00 87.25 178 GLU A CA 1
ATOM 1381 C C . GLU A 1 178 ? 3.393 2.459 22.788 1.00 87.25 178 GLU A C 1
ATOM 1383 O O . GLU A 1 178 ? 4.006 1.738 23.583 1.00 87.25 178 GLU A O 1
ATOM 1388 N N . GLY A 1 179 ? 3.911 3.633 22.420 1.00 81.62 179 GLY A N 1
ATOM 1389 C CA . GLY A 1 179 ? 5.154 4.164 22.976 1.00 81.62 179 GLY A CA 1
ATOM 1390 C C . GLY A 1 179 ? 6.394 3.341 22.617 1.00 81.62 179 GLY A C 1
ATOM 1391 O O . GLY A 1 179 ? 7.427 3.498 23.275 1.00 81.62 179 GLY A O 1
ATOM 1392 N N . ILE A 1 180 ? 6.322 2.494 21.580 1.00 78.00 180 ILE A N 1
ATOM 1393 C CA . ILE A 1 180 ? 7.456 1.724 21.058 1.00 78.00 180 ILE A CA 1
ATOM 1394 C C . ILE A 1 180 ? 8.513 2.719 20.551 1.00 78.00 180 ILE A C 1
ATOM 1396 O O . ILE A 1 180 ? 8.265 3.459 19.592 1.00 78.00 180 ILE A O 1
ATOM 1400 N N . PRO A 1 181 ? 9.705 2.792 21.176 1.00 71.25 181 PRO A N 1
ATOM 1401 C CA . PRO A 1 181 ? 10.701 3.773 20.773 1.00 71.25 181 PRO A CA 1
ATOM 1402 C C . PRO A 1 181 ? 11.114 3.577 19.312 1.00 71.25 181 PRO A C 1
ATOM 1404 O O . PRO A 1 181 ? 11.658 2.540 18.948 1.00 71.25 181 PRO A O 1
ATOM 1407 N N . ARG A 1 182 ? 10.938 4.605 18.475 1.00 63.81 182 ARG A N 1
ATOM 1408 C CA . ARG A 1 182 ? 11.333 4.564 17.050 1.00 63.81 182 ARG A CA 1
ATOM 1409 C C . ARG A 1 182 ? 12.830 4.319 16.826 1.00 63.81 182 ARG A C 1
ATOM 1411 O O . ARG A 1 182 ? 13.237 3.939 15.737 1.00 63.81 182 ARG A O 1
ATOM 1418 N N . ASN A 1 183 ? 13.648 4.553 17.852 1.00 64.38 183 ASN A N 1
ATOM 1419 C CA . ASN A 1 183 ? 15.084 4.288 17.860 1.00 64.38 183 ASN A CA 1
ATOM 1420 C C . ASN A 1 183 ? 15.451 2.910 18.432 1.00 64.38 183 ASN A C 1
ATOM 1422 O O . ASN A 1 183 ? 16.644 2.652 18.625 1.00 64.38 183 ASN A O 1
ATOM 1426 N N . LEU A 1 184 ? 14.475 2.042 18.737 1.00 62.22 184 LEU A N 1
ATOM 1427 C CA . LEU A 1 184 ? 14.788 0.625 18.878 1.00 62.22 184 LEU A CA 1
ATOM 1428 C C . LEU A 1 184 ? 15.475 0.142 17.598 1.00 62.22 184 LEU A C 1
ATOM 1430 O O . LEU A 1 184 ? 15.363 0.763 16.541 1.00 62.22 184 LEU A O 1
ATOM 1434 N N . SER A 1 185 ? 16.226 -0.954 17.725 1.00 56.66 185 SER A N 1
ATOM 1435 C CA . SER A 1 185 ? 16.948 -1.565 16.609 1.00 56.66 185 SER A CA 1
ATOM 1436 C C . SER A 1 185 ? 16.079 -1.593 15.341 1.00 56.66 185 SER A C 1
ATOM 1438 O O . SER A 1 185 ? 14.916 -1.979 15.446 1.00 56.66 185 SER A O 1
ATOM 1440 N N . PRO A 1 186 ? 16.623 -1.287 14.148 1.00 59.72 186 PRO A N 1
ATOM 1441 C CA . PRO A 1 186 ? 15.930 -1.523 12.878 1.00 59.72 186 PRO A CA 1
ATOM 1442 C C . PRO A 1 186 ? 15.434 -2.971 12.725 1.00 59.72 186 PRO A C 1
ATOM 1444 O O . PRO A 1 186 ? 14.489 -3.230 11.994 1.00 59.72 186 PRO A O 1
ATOM 1447 N N . ALA A 1 187 ? 16.018 -3.914 13.474 1.00 53.69 187 ALA A N 1
ATOM 1448 C CA . ALA A 1 187 ? 15.521 -5.283 13.613 1.00 53.69 187 ALA A CA 1
ATOM 1449 C C . ALA A 1 187 ? 14.231 -5.422 14.457 1.00 53.69 187 ALA A C 1
ATOM 1451 O O . ALA A 1 187 ? 13.821 -6.530 14.763 1.00 53.69 187 ALA A O 1
ATOM 1452 N N . VAL A 1 188 ? 13.635 -4.326 14.923 1.00 54.97 188 VAL A N 1
ATOM 1453 C CA . VAL A 1 188 ? 12.378 -4.298 15.690 1.00 54.97 188 VAL A CA 1
ATOM 1454 C C . VAL A 1 188 ? 11.425 -3.249 15.120 1.00 54.97 188 VAL A C 1
ATOM 1456 O O . VAL A 1 188 ? 10.221 -3.457 15.130 1.00 54.97 188 VAL A O 1
ATOM 1459 N N . THR A 1 189 ? 11.954 -2.139 14.598 1.00 57.41 189 THR A N 1
ATOM 1460 C CA . THR A 1 189 ? 11.167 -1.021 14.045 1.00 57.41 189 THR A CA 1
ATOM 1461 C C . THR A 1 189 ? 11.223 -0.912 12.518 1.00 57.41 189 THR A C 1
ATOM 1463 O O . THR A 1 189 ? 10.608 -0.010 11.956 1.00 57.41 189 THR A O 1
ATOM 1466 N N . GLY A 1 190 ? 11.975 -1.785 11.840 1.00 75.56 190 GLY A N 1
ATOM 1467 C CA . GLY A 1 190 ? 12.052 -1.822 10.379 1.00 75.56 190 GLY A CA 1
ATOM 1468 C C . GLY A 1 190 ? 10.834 -2.487 9.741 1.00 75.56 190 GLY A C 1
ATOM 1469 O O . GLY A 1 190 ? 10.161 -3.305 10.371 1.00 75.56 190 GLY A O 1
ATOM 1470 N N . ASP A 1 191 ? 10.587 -2.163 8.469 1.00 83.38 191 ASP A N 1
ATOM 1471 C CA . ASP A 1 191 ? 9.364 -2.543 7.752 1.00 83.38 191 ASP A CA 1
ATOM 1472 C C . ASP A 1 191 ? 9.066 -4.051 7.821 1.00 83.38 191 ASP A C 1
ATOM 1474 O O . ASP A 1 191 ? 7.925 -4.429 8.062 1.00 83.38 191 ASP A O 1
ATOM 1478 N N . THR A 1 192 ? 10.080 -4.916 7.712 1.00 80.12 192 THR A N 1
ATOM 1479 C CA . THR A 1 192 ? 9.958 -6.380 7.864 1.00 80.12 192 THR A CA 1
ATOM 1480 C C . THR A 1 192 ? 9.236 -6.792 9.149 1.00 80.12 192 THR A C 1
ATOM 1482 O O . THR A 1 192 ? 8.273 -7.556 9.115 1.00 80.12 192 THR A O 1
ATOM 1485 N N . TYR A 1 193 ? 9.669 -6.272 10.297 1.00 80.94 193 TYR A N 1
ATOM 1486 C CA . TYR A 1 193 ? 9.111 -6.651 11.597 1.00 80.94 193 TYR A CA 1
ATOM 1487 C C . TYR A 1 193 ? 7.761 -6.002 11.854 1.00 80.94 193 TYR A C 1
ATOM 1489 O O . TYR A 1 193 ? 6.880 -6.634 12.441 1.00 80.94 193 TYR A O 1
ATOM 1497 N N . THR A 1 194 ? 7.578 -4.775 11.367 1.00 86.94 194 THR A N 1
ATOM 1498 C CA . THR A 1 194 ? 6.272 -4.120 11.339 1.00 86.94 194 THR A CA 1
ATOM 1499 C C . THR A 1 194 ? 5.267 -4.984 10.582 1.00 86.94 194 THR A C 1
ATOM 1501 O O . THR A 1 194 ? 4.203 -5.285 11.116 1.00 86.94 194 THR A O 1
ATOM 1504 N N . MET A 1 195 ? 5.623 -5.471 9.391 1.00 88.44 195 MET A N 1
ATOM 1505 C CA . MET A 1 195 ? 4.751 -6.335 8.597 1.00 88.44 195 MET A CA 1
ATOM 1506 C C . MET A 1 195 ? 4.435 -7.655 9.288 1.00 88.44 195 MET A C 1
ATOM 1508 O O . MET A 1 195 ? 3.263 -8.006 9.404 1.00 88.44 195 MET A O 1
ATOM 1512 N N . MET A 1 196 ? 5.450 -8.361 9.795 1.00 86.44 196 MET A N 1
ATOM 1513 C CA . MET A 1 196 ? 5.238 -9.619 10.520 1.00 86.44 196 MET A CA 1
ATOM 1514 C C . MET A 1 196 ? 4.325 -9.421 11.735 1.00 86.44 196 MET A C 1
ATOM 1516 O O . MET A 1 196 ? 3.425 -10.223 11.976 1.00 86.44 196 MET A O 1
ATOM 1520 N N . THR A 1 197 ? 4.521 -8.329 12.478 1.00 89.06 197 THR A N 1
ATOM 1521 C CA . THR A 1 197 ? 3.681 -7.984 13.630 1.00 89.06 197 THR A CA 1
ATOM 1522 C C . THR A 1 197 ? 2.245 -7.741 13.186 1.00 89.06 197 THR A C 1
ATOM 1524 O O . THR A 1 197 ? 1.336 -8.389 13.692 1.00 89.06 197 THR A O 1
ATOM 1527 N N . ILE A 1 198 ? 2.023 -6.868 12.202 1.00 93.12 198 ILE A N 1
ATOM 1528 C CA . ILE A 1 198 ? 0.678 -6.547 11.709 1.00 93.12 198 ILE A CA 1
ATOM 1529 C C . ILE A 1 198 ? -0.027 -7.796 11.168 1.00 93.12 198 ILE A C 1
ATOM 1531 O O . ILE A 1 198 ? -1.208 -7.995 11.448 1.00 93.12 198 ILE A O 1
ATOM 1535 N N . GLN A 1 199 ? 0.683 -8.671 10.454 1.00 92.19 199 GLN A N 1
ATOM 1536 C CA . GLN A 1 199 ? 0.138 -9.941 9.977 1.00 92.19 199 GLN A CA 1
ATOM 1537 C C . GLN A 1 199 ? -0.300 -10.850 11.135 1.00 92.19 199 GLN A C 1
ATOM 1539 O O . GLN A 1 199 ? -1.431 -11.335 11.124 1.00 92.19 199 GLN A O 1
ATOM 1544 N N . LEU A 1 200 ? 0.542 -11.028 12.160 1.00 92.62 200 LEU A N 1
ATOM 1545 C CA . LEU A 1 200 ? 0.197 -11.800 13.361 1.00 92.62 200 LEU A CA 1
ATOM 1546 C C . LEU A 1 200 ? -1.026 -11.221 14.080 1.00 92.62 200 LEU A C 1
ATOM 1548 O O . LEU A 1 200 ? -1.929 -11.966 14.457 1.00 92.62 200 LEU A O 1
ATOM 1552 N N . LEU A 1 201 ? -1.088 -9.897 14.246 1.00 95.94 201 LEU A N 1
ATOM 1553 C CA . LEU A 1 201 ? -2.211 -9.242 14.915 1.00 95.94 201 LEU A CA 1
ATOM 1554 C C . LEU A 1 201 ? -3.521 -9.431 14.139 1.00 95.94 201 LEU A C 1
ATOM 1556 O O . LEU A 1 201 ? -4.542 -9.759 14.742 1.00 95.94 201 LEU A O 1
ATOM 1560 N N . VAL A 1 202 ? -3.498 -9.266 12.812 1.00 96.38 202 VAL A N 1
ATOM 1561 C CA . VAL A 1 202 ? -4.681 -9.426 11.950 1.00 96.38 202 VAL A CA 1
ATOM 1562 C C . VAL A 1 202 ? -5.144 -10.885 11.886 1.00 96.38 202 VAL A C 1
ATOM 1564 O O . VAL A 1 202 ? -6.350 -11.132 11.984 1.00 96.38 202 VAL A O 1
ATOM 1567 N N . ASN A 1 203 ? -4.220 -11.842 11.762 1.00 95.00 203 ASN A N 1
ATOM 1568 C CA . ASN A 1 203 ? -4.533 -13.275 11.704 1.00 95.00 203 ASN A CA 1
ATOM 1569 C C . ASN A 1 203 ? -4.962 -13.839 13.065 1.00 95.00 203 ASN A C 1
ATOM 1571 O O . ASN A 1 203 ? -5.782 -14.752 13.130 1.00 95.00 203 ASN A O 1
ATOM 1575 N N . GLY A 1 204 ? -4.467 -13.262 14.163 1.00 95.81 204 GLY A N 1
ATOM 1576 C CA . GLY A 1 204 ? -4.838 -13.645 15.525 1.00 95.81 204 GLY A CA 1
ATOM 1577 C C . GLY A 1 204 ? -6.198 -13.117 15.989 1.00 95.81 204 GLY A C 1
ATOM 1578 O O . GLY A 1 204 ? -6.587 -13.364 17.134 1.00 95.81 204 GLY A O 1
ATOM 1579 N N . ARG A 1 205 ? -6.942 -12.406 15.131 1.00 96.38 205 ARG A N 1
ATOM 1580 C CA . ARG A 1 205 ? -8.336 -12.025 15.398 1.00 96.38 205 ARG A CA 1
ATOM 1581 C C . ARG A 1 205 ? -9.242 -13.258 15.374 1.00 96.38 205 ARG A C 1
ATOM 1583 O O . ARG A 1 205 ? -9.075 -14.166 14.565 1.00 96.38 205 ARG A O 1
ATOM 1590 N N . GLY A 1 206 ? -10.271 -13.250 16.213 1.00 95.56 206 GLY A N 1
ATOM 1591 C CA . GLY A 1 206 ? -11.323 -14.261 16.233 1.00 95.56 206 GLY A CA 1
ATOM 1592 C C . GLY A 1 206 ? -11.298 -15.184 17.448 1.00 95.56 206 GLY A C 1
ATOM 1593 O O . GLY A 1 206 ? -10.573 -14.990 18.427 1.00 95.56 206 GLY A O 1
ATOM 1594 N N . ASP A 1 207 ? -12.181 -16.180 17.401 1.00 95.81 207 ASP A N 1
ATOM 1595 C CA . ASP A 1 207 ? -12.429 -17.084 18.519 1.00 95.81 207 ASP A CA 1
ATOM 1596 C C . ASP A 1 207 ? -11.227 -17.990 18.808 1.00 95.81 207 ASP A C 1
ATOM 1598 O O . ASP A 1 207 ? -10.679 -18.633 17.918 1.00 95.81 207 ASP A O 1
ATOM 1602 N N . GLY A 1 208 ? -10.866 -18.090 20.090 1.00 93.44 208 GLY A N 1
ATOM 1603 C CA . GLY A 1 208 ? -9.861 -19.042 20.560 1.00 93.44 208 GLY A CA 1
ATOM 1604 C C . GLY A 1 208 ? -8.406 -18.613 20.374 1.00 93.44 208 GLY A C 1
ATOM 1605 O O . GLY A 1 208 ? -7.540 -19.456 20.576 1.00 93.44 208 GLY A O 1
ATOM 1606 N N . ASN A 1 209 ? -8.145 -17.338 20.054 1.00 95.00 209 ASN A N 1
ATOM 1607 C CA . ASN A 1 209 ? -6.801 -16.788 19.846 1.00 95.00 209 ASN A CA 1
ATOM 1608 C C . ASN A 1 209 ? -5.986 -17.599 18.811 1.00 95.00 209 ASN A C 1
ATOM 1610 O O . ASN A 1 209 ? -5.052 -18.306 19.198 1.00 95.00 209 ASN A O 1
ATOM 1614 N N . PRO A 1 210 ? -6.351 -17.540 17.513 1.00 94.56 210 PRO A N 1
ATOM 1615 C CA . PRO A 1 210 ? -5.816 -18.430 16.477 1.00 94.56 210 PRO A CA 1
ATOM 1616 C C . PRO A 1 210 ? -4.286 -18.453 16.371 1.00 94.56 210 PRO A C 1
ATOM 1618 O O . PRO A 1 210 ? -3.714 -19.519 16.166 1.00 94.56 210 PRO A O 1
ATOM 1621 N N . GLU A 1 211 ? -3.642 -17.302 16.578 1.00 94.25 211 GLU A N 1
ATOM 1622 C CA . GLU A 1 211 ? -2.179 -17.138 16.525 1.00 94.25 211 GLU A CA 1
ATOM 1623 C C . GLU A 1 211 ? -1.519 -17.165 17.915 1.00 94.25 211 GLU A C 1
ATOM 1625 O O . GLU A 1 211 ? -0.328 -16.899 18.059 1.00 94.25 211 GLU A O 1
ATOM 1630 N N . GLY A 1 212 ? -2.277 -17.454 18.979 1.00 94.31 212 GLY A N 1
ATOM 1631 C CA . GLY A 1 212 ? -1.732 -17.534 20.336 1.00 94.31 212 GLY A CA 1
ATOM 1632 C C . GLY A 1 212 ? -1.144 -16.215 20.857 1.00 94.31 212 GLY A C 1
ATOM 1633 O O . GLY A 1 212 ? -0.214 -16.238 21.662 1.00 94.31 212 GLY A O 1
ATOM 1634 N N . LEU A 1 213 ? -1.677 -15.066 20.427 1.00 94.75 213 LEU A N 1
ATOM 1635 C CA . LEU A 1 213 ? -1.189 -13.741 20.805 1.00 94.75 213 LEU A CA 1
ATOM 1636 C C . LEU A 1 213 ? -1.238 -13.544 22.325 1.00 94.75 213 LEU A C 1
ATOM 1638 O O . LEU A 1 213 ? -2.283 -13.723 22.957 1.00 94.75 213 LEU A O 1
ATOM 1642 N N . GLY A 1 214 ? -0.128 -13.093 22.911 1.00 94.00 214 GLY A N 1
ATOM 1643 C CA . GLY A 1 214 ? -0.087 -12.696 24.323 1.00 94.00 214 GLY A CA 1
ATOM 1644 C C . GLY A 1 214 ? -0.947 -11.463 24.630 1.00 94.00 214 GLY A C 1
ATOM 1645 O O . GLY A 1 214 ? -1.374 -11.283 25.766 1.00 94.00 214 GLY A O 1
ATOM 1646 N N . SER A 1 215 ? -1.225 -10.646 23.612 1.00 94.19 215 SER A N 1
ATOM 1647 C CA . SER A 1 215 ? -2.053 -9.439 23.667 1.00 94.19 215 SER A CA 1
ATOM 1648 C C . SER A 1 215 ? -3.539 -9.696 23.385 1.00 94.19 215 SER A C 1
ATOM 1650 O O . SER A 1 215 ? -4.311 -8.744 23.338 1.00 94.19 215 SER A O 1
ATOM 1652 N N . TRP A 1 216 ? -3.972 -10.944 23.169 1.00 97.50 216 TRP A N 1
ATOM 1653 C CA . TRP A 1 216 ? -5.362 -11.234 22.804 1.00 97.50 216 TRP A CA 1
ATOM 1654 C C . TRP A 1 216 ? -6.337 -10.946 23.952 1.00 97.50 216 TRP A C 1
ATOM 1656 O O . TRP A 1 216 ? -6.182 -11.449 25.069 1.00 97.50 216 TRP A O 1
ATOM 1666 N N . ASN A 1 217 ? -7.388 -10.185 23.658 1.00 95.25 217 ASN A N 1
ATOM 1667 C CA . ASN A 1 217 ? -8.439 -9.832 24.598 1.00 95.25 217 ASN A CA 1
ATOM 1668 C C . ASN A 1 217 ? -9.716 -10.650 24.316 1.00 95.25 217 ASN A C 1
ATOM 1670 O O . ASN A 1 217 ? -10.311 -10.501 23.250 1.00 95.25 217 ASN A O 1
ATOM 1674 N N . PRO A 1 218 ? -10.220 -11.464 25.266 1.00 94.31 218 PRO A N 1
ATOM 1675 C CA . PRO A 1 218 ? -11.434 -12.259 25.063 1.00 94.31 218 PRO A CA 1
ATOM 1676 C C . PRO A 1 218 ? -12.714 -11.446 24.860 1.00 94.31 218 PRO A C 1
ATOM 1678 O O . PRO A 1 218 ? -13.678 -11.980 24.310 1.00 94.31 218 PRO A O 1
ATOM 1681 N N . ALA A 1 219 ? -12.756 -10.196 25.329 1.00 91.62 219 ALA A N 1
ATOM 1682 C CA . ALA A 1 219 ? -13.931 -9.344 25.188 1.00 91.62 219 ALA A CA 1
ATOM 1683 C C . ALA A 1 219 ? -14.098 -8.850 23.745 1.00 91.62 219 ALA A C 1
ATOM 1685 O O . ALA A 1 219 ? -15.208 -8.891 23.219 1.00 91.62 219 ALA A O 1
ATOM 1686 N N . THR A 1 220 ? -13.001 -8.442 23.105 1.00 92.81 220 THR A N 1
ATOM 1687 C CA . THR A 1 220 ? -12.991 -7.947 21.717 1.00 92.81 220 THR A CA 1
ATOM 1688 C C . THR A 1 220 ? -12.682 -9.048 20.703 1.00 92.81 220 THR A C 1
ATOM 1690 O O . THR A 1 220 ? -13.056 -8.932 19.542 1.00 92.81 220 THR A O 1
ATOM 1693 N N . ARG A 1 221 ? -12.069 -10.155 21.151 1.00 96.69 221 ARG A N 1
ATOM 1694 C CA . ARG A 1 221 ? -11.539 -11.262 20.332 1.00 96.69 221 ARG A CA 1
ATOM 1695 C C . ARG A 1 221 ? -10.431 -10.819 19.377 1.00 96.69 221 ARG A C 1
ATOM 1697 O O . ARG A 1 221 ? -10.221 -11.440 18.339 1.00 96.69 221 ARG A O 1
ATOM 1704 N N . GLU A 1 222 ? -9.721 -9.760 19.731 1.00 97.06 222 GLU A N 1
ATOM 1705 C CA . GLU A 1 222 ? -8.630 -9.181 18.952 1.00 97.06 222 GLU A CA 1
ATOM 1706 C C . GLU A 1 222 ? -7.465 -8.823 19.892 1.00 97.06 222 GLU A C 1
ATOM 1708 O O . GLU A 1 222 ? -7.572 -8.963 21.113 1.00 97.06 222 GLU A O 1
ATOM 1713 N N . SER A 1 223 ? -6.331 -8.396 19.339 1.00 96.44 223 SER A N 1
ATOM 1714 C CA . SER A 1 223 ? -5.227 -7.847 20.137 1.00 96.44 223 SER A CA 1
ATOM 1715 C C . SER A 1 223 ? -5.648 -6.558 20.850 1.00 96.44 223 SER A C 1
ATOM 1717 O O . SER A 1 223 ? -6.351 -5.748 20.255 1.00 96.44 223 SER A O 1
ATOM 1719 N N . VAL A 1 224 ? -5.156 -6.322 22.071 1.00 94.62 224 VAL A N 1
ATOM 1720 C CA . VAL A 1 224 ? -5.305 -5.023 22.760 1.00 94.62 224 VAL A CA 1
ATOM 1721 C C . VAL A 1 224 ? -4.655 -3.857 22.010 1.00 94.62 224 VAL A C 1
ATOM 1723 O O . VAL A 1 224 ? -5.023 -2.731 22.268 1.00 94.62 224 VAL A O 1
ATOM 1726 N N . PHE A 1 225 ? -3.749 -4.133 21.066 1.00 95.06 225 PHE A N 1
ATOM 1727 C CA . PHE A 1 225 ? -3.154 -3.125 20.172 1.00 95.06 225 PHE A CA 1
ATOM 1728 C C . PHE A 1 225 ? -4.125 -2.591 19.107 1.00 95.06 225 PHE A C 1
ATOM 1730 O O . PHE A 1 225 ? -3.778 -1.714 18.331 1.00 95.06 225 PHE A O 1
ATOM 1737 N N . PHE A 1 226 ? -5.326 -3.163 18.992 1.00 95.69 226 PHE A N 1
ATOM 1738 C CA . PHE A 1 226 ? -6.384 -2.578 18.173 1.00 95.69 226 PHE A CA 1
ATOM 1739 C C . PHE A 1 226 ? -7.232 -1.617 19.011 1.00 95.69 226 PHE A C 1
ATOM 1741 O O . PHE A 1 226 ? -8.446 -1.781 19.100 1.00 95.69 226 PHE A O 1
ATOM 1748 N N . ASP A 1 227 ? -6.563 -0.651 19.627 1.00 93.44 227 ASP A N 1
ATOM 1749 C CA . ASP A 1 227 ? -7.098 0.373 20.520 1.00 93.44 227 ASP A CA 1
ATOM 1750 C C . ASP A 1 227 ? -6.344 1.685 20.262 1.00 93.44 227 ASP A C 1
ATOM 1752 O O . ASP A 1 227 ? -5.249 1.645 19.706 1.00 93.44 227 ASP A O 1
ATOM 1756 N N . ASP A 1 228 ? -6.918 2.825 20.634 1.00 92.94 228 ASP A N 1
ATOM 1757 C CA . ASP A 1 228 ? -6.195 4.098 20.706 1.00 92.94 228 ASP A CA 1
ATOM 1758 C C . ASP A 1 228 ? -6.125 4.534 22.171 1.00 92.94 228 ASP A C 1
ATOM 1760 O O . ASP A 1 228 ? -7.116 5.010 22.736 1.00 92.94 228 ASP A O 1
ATOM 1764 N N . ILE A 1 229 ? -4.949 4.388 22.794 1.00 91.56 229 ILE A N 1
ATOM 1765 C CA . ILE A 1 229 ? -4.780 4.605 24.242 1.00 91.56 229 ILE A CA 1
ATOM 1766 C C . ILE A 1 229 ? -5.019 6.058 24.684 1.00 91.56 229 ILE A C 1
ATOM 1768 O O . ILE A 1 229 ? -5.139 6.329 25.886 1.00 91.56 229 ILE A O 1
ATOM 1772 N N . ASP A 1 230 ? -5.048 7.002 23.737 1.00 90.50 230 ASP A N 1
ATOM 1773 C CA . ASP A 1 230 ? -5.365 8.406 23.995 1.00 90.50 230 ASP A CA 1
ATOM 1774 C C . ASP A 1 230 ? -6.885 8.664 24.013 1.00 90.50 230 ASP A C 1
ATOM 1776 O O . ASP A 1 230 ? -7.329 9.759 24.393 1.00 90.50 230 ASP A O 1
ATOM 1780 N N . THR A 1 231 ? -7.699 7.665 23.663 1.00 90.00 231 THR A N 1
ATOM 1781 C CA . THR A 1 231 ? -9.159 7.714 23.760 1.00 90.00 231 THR A CA 1
ATOM 1782 C C . THR A 1 231 ? -9.671 6.985 25.011 1.00 90.00 231 THR A C 1
ATOM 1784 O O . THR A 1 231 ? -9.028 6.083 25.545 1.00 90.00 231 THR A O 1
ATOM 1787 N N . PRO A 1 232 ? -10.816 7.410 25.577 1.00 89.69 232 PRO A N 1
ATOM 1788 C CA . PRO A 1 232 ? -11.455 6.685 26.674 1.00 89.69 232 PRO A CA 1
ATOM 1789 C C . PRO A 1 232 ? -12.272 5.469 26.210 1.00 89.69 232 PRO A C 1
ATOM 1791 O O . PRO A 1 232 ? -12.738 4.698 27.056 1.00 89.69 232 PRO A O 1
ATOM 1794 N N . GLU A 1 233 ? -12.535 5.350 24.910 1.00 91.19 233 GLU A N 1
ATOM 1795 C CA . GLU A 1 233 ? -13.225 4.219 24.307 1.00 91.19 233 GLU A CA 1
ATOM 1796 C C . GLU A 1 233 ? -12.279 3.017 24.132 1.00 91.19 233 GLU A C 1
ATOM 1798 O O . GLU A 1 233 ? -11.106 3.085 24.462 1.00 91.19 233 GLU A O 1
ATOM 1803 N N . THR A 1 234 ? -12.818 1.875 23.697 1.00 91.81 234 THR A N 1
ATOM 1804 C CA . THR A 1 234 ? -11.998 0.773 23.181 1.00 91.81 234 THR A CA 1
ATOM 1805 C C . THR A 1 234 ? -12.395 0.551 21.739 1.00 91.81 234 THR A C 1
ATOM 1807 O O . THR A 1 234 ? -13.569 0.262 21.464 1.00 91.81 234 THR A O 1
ATOM 1810 N N . GLU A 1 235 ? -11.453 0.725 20.826 1.00 94.88 235 GLU A N 1
ATOM 1811 C CA . GLU A 1 235 ? -11.678 0.498 19.407 1.00 94.88 235 GLU A CA 1
ATOM 1812 C C . GLU A 1 235 ? -11.617 -0.985 19.016 1.00 94.88 235 GLU A C 1
ATOM 1814 O O . GLU A 1 235 ? -11.400 -1.894 19.817 1.00 94.88 235 GLU A O 1
ATOM 1819 N N . SER A 1 236 ? -11.898 -1.235 17.738 1.00 95.69 236 SER A N 1
ATOM 1820 C CA . SER A 1 236 ? -11.624 -2.515 17.092 1.00 95.69 236 SER A CA 1
ATOM 1821 C C . SER A 1 236 ? -10.686 -2.307 15.913 1.00 95.69 236 SER A C 1
ATOM 1823 O O . SER A 1 236 ? -10.590 -1.204 15.363 1.00 95.69 236 SER A O 1
ATOM 1825 N N . SER A 1 237 ? -10.097 -3.400 15.426 1.00 97.12 237 SER A N 1
ATOM 1826 C CA . SER A 1 237 ? -9.277 -3.405 14.211 1.00 97.12 237 SER A CA 1
ATOM 1827 C C . SER A 1 237 ? -10.010 -2.789 13.015 1.00 97.12 237 SER A C 1
ATOM 1829 O O . SER A 1 237 ? -9.420 -2.078 12.199 1.00 97.12 237 SER A O 1
ATOM 1831 N N . ARG A 1 238 ? -11.326 -3.015 12.937 1.00 98.12 238 ARG A N 1
ATOM 1832 C CA . ARG A 1 238 ? -12.183 -2.475 11.880 1.00 98.12 238 ARG A CA 1
ATOM 1833 C C . ARG A 1 238 ? -12.354 -0.974 12.022 1.00 98.12 238 ARG A C 1
ATOM 1835 O O . ARG A 1 238 ? -12.226 -0.265 11.033 1.00 98.12 238 ARG A O 1
ATOM 1842 N N . GLU A 1 239 ? -12.587 -0.485 13.234 1.00 98.06 239 GLU A N 1
ATOM 1843 C CA . GLU A 1 239 ? -12.744 0.946 13.485 1.00 98.06 239 GLU A CA 1
ATOM 1844 C C . GLU A 1 239 ? -11.473 1.731 13.152 1.00 98.06 239 GLU A C 1
ATOM 1846 O O . GLU A 1 239 ? -11.551 2.737 12.444 1.00 98.06 239 GLU A O 1
ATOM 1851 N N . ILE A 1 240 ? -10.312 1.226 13.581 1.00 98.19 240 ILE A N 1
ATOM 1852 C CA . ILE A 1 240 ? -9.001 1.781 13.218 1.00 98.19 240 ILE A CA 1
ATOM 1853 C C . ILE A 1 240 ? -8.832 1.780 11.696 1.00 98.19 240 ILE A C 1
ATOM 1855 O O . ILE A 1 240 ? -8.430 2.786 11.112 1.00 98.19 240 ILE A O 1
ATOM 1859 N N . GLY A 1 241 ? -9.217 0.690 11.026 1.00 98.56 241 GLY A N 1
ATOM 1860 C CA . GLY A 1 241 ? -9.216 0.607 9.566 1.00 98.56 241 GLY A CA 1
ATOM 1861 C C . GLY A 1 241 ? -10.085 1.672 8.889 1.00 98.56 241 GLY A C 1
ATOM 1862 O O . GLY A 1 241 ? -9.658 2.251 7.886 1.00 98.56 241 GLY A O 1
ATOM 1863 N N . VAL A 1 242 ? -11.283 1.956 9.420 1.00 98.81 242 VAL A N 1
ATOM 1864 C CA . VAL A 1 242 ? -12.181 2.990 8.875 1.00 98.81 242 VAL A CA 1
ATOM 1865 C C . VAL A 1 242 ? -11.586 4.377 9.098 1.00 98.81 242 VAL A C 1
ATOM 1867 O O . VAL A 1 242 ? -11.572 5.185 8.169 1.00 98.81 242 VAL A O 1
ATOM 1870 N N . ARG A 1 243 ? -11.055 4.647 10.297 1.00 98.56 243 ARG A N 1
ATOM 1871 C CA . ARG A 1 243 ? -10.382 5.910 10.634 1.00 98.56 243 ARG A CA 1
ATOM 1872 C C . ARG A 1 243 ? -9.202 6.167 9.696 1.00 98.56 243 ARG A C 1
ATOM 1874 O O . ARG A 1 243 ? -9.142 7.222 9.069 1.00 98.56 243 ARG A O 1
ATOM 1881 N N . ALA A 1 244 ? -8.355 5.158 9.491 1.00 98.69 244 ALA A N 1
ATOM 1882 C CA . ALA A 1 244 ? -7.241 5.208 8.549 1.00 98.69 244 ALA A CA 1
ATOM 1883 C C . ALA A 1 244 ? -7.693 5.512 7.111 1.00 98.69 244 ALA A C 1
ATOM 1885 O O . ALA A 1 244 ? -7.010 6.242 6.390 1.00 98.69 244 ALA A O 1
ATOM 1886 N N . LEU A 1 245 ? -8.849 4.988 6.682 1.00 98.88 245 LEU A N 1
ATOM 1887 C CA . LEU A 1 245 ? -9.399 5.271 5.354 1.00 98.88 245 LEU A CA 1
ATOM 1888 C C . LEU A 1 245 ? -9.899 6.714 5.234 1.00 98.88 245 LEU A C 1
ATOM 1890 O O . LEU A 1 245 ? -9.637 7.359 4.219 1.00 98.88 245 LEU A O 1
ATOM 1894 N N . VAL A 1 246 ? -10.574 7.242 6.260 1.00 98.88 246 VAL A N 1
ATOM 1895 C CA . VAL A 1 246 ? -10.961 8.662 6.303 1.00 98.88 246 VAL A CA 1
ATOM 1896 C C . VAL A 1 246 ? -9.719 9.548 6.212 1.00 98.88 246 VAL A C 1
ATOM 1898 O O . VAL A 1 246 ? -9.642 10.405 5.334 1.00 98.88 246 VAL A O 1
ATOM 1901 N N . GLU A 1 247 ? -8.715 9.290 7.049 1.00 98.62 247 GLU A N 1
ATOM 1902 C CA . GLU A 1 247 ? -7.465 10.053 7.071 1.00 98.62 247 GLU A CA 1
ATOM 1903 C C . GLU A 1 247 ? -6.700 9.989 5.742 1.00 98.62 247 GLU A C 1
ATOM 1905 O O . GLU A 1 247 ? -6.140 10.994 5.297 1.00 98.62 247 GLU A O 1
ATOM 1910 N N . ALA A 1 248 ? -6.674 8.826 5.083 1.00 98.62 248 ALA A N 1
ATOM 1911 C CA . ALA A 1 248 ? -6.051 8.664 3.771 1.00 98.62 248 ALA A CA 1
ATOM 1912 C C . ALA A 1 248 ? -6.751 9.522 2.711 1.00 98.62 248 ALA A C 1
ATOM 1914 O O . ALA A 1 248 ? -6.097 10.227 1.943 1.00 98.62 248 ALA A O 1
ATOM 1915 N N . LEU A 1 249 ? -8.083 9.483 2.679 1.00 98.75 249 LEU A N 1
ATOM 1916 C CA . LEU A 1 249 ? -8.879 10.206 1.691 1.00 98.75 249 LEU A CA 1
ATOM 1917 C C . LEU A 1 249 ? -8.866 11.717 1.919 1.00 98.75 249 LEU A C 1
ATOM 1919 O O . LEU A 1 249 ? -8.846 12.471 0.948 1.00 98.75 249 LEU A O 1
ATOM 1923 N N . ASP A 1 250 ? -8.851 12.162 3.174 1.00 98.69 250 ASP A N 1
ATOM 1924 C CA . ASP A 1 250 ? -8.726 13.580 3.507 1.00 98.69 250 ASP A CA 1
ATOM 1925 C C . ASP A 1 250 ? -7.324 14.108 3.166 1.00 98.69 250 ASP A C 1
ATOM 1927 O O . ASP A 1 250 ? -7.202 15.203 2.613 1.00 98.69 250 ASP A O 1
ATOM 1931 N N . PHE A 1 251 ? -6.269 13.313 3.391 1.00 98.31 251 PHE A N 1
ATOM 1932 C CA . PHE A 1 251 ? -4.920 13.650 2.928 1.00 98.31 251 PHE A CA 1
ATOM 1933 C C . PHE A 1 251 ? -4.858 13.757 1.403 1.00 98.31 251 PHE A C 1
ATOM 1935 O O . PHE A 1 251 ? -4.322 14.728 0.878 1.00 98.31 251 PHE A O 1
ATOM 1942 N N . LEU A 1 252 ? -5.412 12.777 0.683 1.00 98.25 252 LEU A N 1
ATOM 1943 C CA . LEU A 1 252 ? -5.403 12.762 -0.781 1.00 98.25 252 LEU A CA 1
ATOM 1944 C C . LEU A 1 252 ? -6.222 13.907 -1.387 1.00 98.25 252 LEU A C 1
ATOM 1946 O O . LEU A 1 252 ? -5.867 14.398 -2.454 1.00 98.25 252 LEU A O 1
ATOM 1950 N N . LEU A 1 253 ? -7.272 14.366 -0.705 1.00 98.44 253 LEU A N 1
ATOM 1951 C CA . LEU A 1 253 ? -8.068 15.520 -1.123 1.00 98.44 253 LEU A CA 1
ATOM 1952 C C . LEU A 1 253 ? -7.331 16.855 -0.929 1.00 98.44 253 LEU A C 1
ATOM 1954 O O . LEU A 1 253 ? -7.588 17.801 -1.673 1.00 98.44 253 LEU A O 1
ATOM 1958 N N . ALA A 1 254 ? -6.448 16.956 0.069 1.00 98.25 254 ALA A N 1
ATOM 1959 C CA . ALA A 1 254 ? -5.743 18.195 0.385 1.00 98.25 254 ALA A CA 1
ATOM 1960 C C . ALA A 1 254 ? -4.896 18.704 -0.795 1.00 98.25 254 ALA A C 1
ATOM 1962 O O . ALA A 1 254 ? -4.472 17.937 -1.659 1.00 98.25 254 ALA A O 1
ATOM 1963 N N . GLU A 1 255 ? -4.631 20.010 -0.828 1.00 97.19 255 GLU A N 1
ATOM 1964 C CA . GLU A 1 255 ? -3.755 20.606 -1.841 1.00 97.19 255 GLU A CA 1
ATOM 1965 C C . GLU A 1 255 ? -2.337 20.007 -1.777 1.00 97.19 255 GLU A C 1
ATOM 1967 O O . GLU A 1 255 ? -1.839 19.720 -0.678 1.00 97.19 255 GLU A O 1
ATOM 1972 N N . PRO A 1 256 ? -1.653 19.848 -2.924 1.00 95.44 256 PRO A N 1
ATOM 1973 C CA . PRO A 1 256 ? -0.247 19.482 -2.927 1.00 95.44 256 PRO A CA 1
ATOM 1974 C C . PRO A 1 256 ? 0.566 20.553 -2.196 1.00 95.44 256 PRO A C 1
ATOM 1976 O O . PRO A 1 256 ? 0.387 21.754 -2.408 1.00 95.44 256 PRO A O 1
ATOM 1979 N N . THR A 1 257 ? 1.489 20.122 -1.342 1.00 94.88 257 THR A N 1
ATOM 1980 C CA . THR A 1 257 ? 2.399 21.043 -0.646 1.00 94.88 257 THR A CA 1
ATOM 1981 C C . THR A 1 257 ? 3.491 21.543 -1.583 1.00 94.88 257 THR A C 1
ATOM 1983 O O . THR A 1 257 ? 3.905 22.698 -1.499 1.00 94.88 257 THR A O 1
ATOM 1986 N N . GLU A 1 258 ? 3.913 20.684 -2.509 1.00 93.44 258 GLU A N 1
ATOM 1987 C CA . GLU A 1 258 ? 4.831 20.955 -3.611 1.00 93.44 258 GLU A CA 1
ATOM 1988 C C . GLU A 1 258 ? 4.472 20.033 -4.792 1.00 93.44 258 GLU A C 1
ATOM 1990 O O . GLU A 1 258 ? 3.773 19.032 -4.604 1.00 93.44 258 GLU A O 1
ATOM 1995 N N . PRO A 1 259 ? 4.937 20.309 -6.023 1.00 93.12 259 PRO A N 1
ATOM 1996 C CA . PRO A 1 259 ? 4.722 19.395 -7.136 1.00 93.12 259 PRO A CA 1
ATOM 1997 C C . PRO A 1 259 ? 5.199 17.969 -6.831 1.00 93.12 259 PRO A C 1
ATOM 1999 O O . PRO A 1 259 ? 6.381 17.714 -6.602 1.00 93.12 259 PRO A O 1
ATOM 2002 N N . GLY A 1 260 ? 4.258 17.028 -6.859 1.00 93.50 260 GLY A N 1
ATOM 2003 C CA . GLY A 1 260 ? 4.518 15.621 -6.573 1.00 93.50 260 GLY A CA 1
ATOM 2004 C C . GLY A 1 260 ? 4.599 15.251 -5.090 1.00 93.50 260 GLY A C 1
ATOM 2005 O O . GLY A 1 260 ? 5.025 14.140 -4.783 1.00 93.50 260 GLY A O 1
ATOM 2006 N N . VAL A 1 261 ? 4.192 16.145 -4.181 1.00 94.38 261 VAL A N 1
ATOM 2007 C CA . VAL A 1 261 ? 4.200 15.938 -2.723 1.00 94.38 261 VAL A CA 1
ATOM 2008 C C . VAL A 1 261 ? 2.846 16.344 -2.125 1.00 94.38 261 VAL A C 1
ATOM 2010 O O . VAL A 1 261 ? 2.241 17.327 -2.550 1.00 94.38 261 VAL A O 1
ATOM 2013 N N . GLY A 1 262 ? 2.369 15.605 -1.120 1.00 94.94 262 GLY A N 1
ATOM 2014 C CA . GLY A 1 262 ? 1.096 15.886 -0.446 1.00 94.94 262 GLY A CA 1
ATOM 2015 C C . GLY A 1 262 ? -0.124 15.315 -1.176 1.00 94.94 262 GLY A C 1
ATOM 2016 O O . GLY A 1 262 ? -0.008 14.356 -1.942 1.00 94.94 262 GLY A O 1
ATOM 2017 N N . GLY A 1 263 ? -1.300 15.896 -0.937 1.00 96.75 263 GLY A N 1
ATOM 2018 C CA . GLY A 1 263 ? -2.547 15.495 -1.594 1.00 96.75 263 GLY A CA 1
ATOM 2019 C C . GLY A 1 263 ? -2.640 15.957 -3.051 1.00 96.75 263 GLY A C 1
ATOM 2020 O O . GLY A 1 263 ? -1.713 16.563 -3.586 1.00 96.75 263 GLY A O 1
ATOM 2021 N N . PHE A 1 264 ? -3.738 15.632 -3.729 1.00 97.19 264 PHE A N 1
ATOM 2022 C CA . PHE A 1 264 ? -3.991 15.920 -5.145 1.00 97.19 264 PHE A CA 1
ATOM 2023 C C . PHE A 1 264 ? -4.831 17.182 -5.383 1.00 97.19 264 PHE A C 1
ATOM 2025 O O . PHE A 1 264 ? -4.962 17.596 -6.534 1.00 97.19 264 PHE A O 1
ATOM 2032 N N . GLY A 1 265 ? -5.394 17.796 -4.338 1.00 96.94 265 GLY A N 1
ATOM 2033 C CA . GLY A 1 265 ? -6.239 18.992 -4.454 1.00 96.94 265 GLY A CA 1
ATOM 2034 C C . GLY A 1 265 ? -7.549 18.752 -5.217 1.00 96.94 265 GLY A C 1
ATOM 2035 O O . GLY A 1 265 ? -8.141 19.683 -5.757 1.00 96.94 265 GLY A O 1
ATOM 2036 N N . SER A 1 266 ? -7.996 17.498 -5.327 1.00 96.44 266 SER A N 1
ATOM 2037 C CA . SER A 1 266 ? -9.147 17.108 -6.145 1.00 96.44 266 SER A CA 1
ATOM 2038 C C . SER A 1 266 ? -9.974 16.052 -5.433 1.00 96.44 266 SER A C 1
ATOM 2040 O O . SER A 1 266 ? -9.416 15.148 -4.833 1.00 96.44 266 SER A O 1
ATOM 2042 N N . ALA A 1 267 ? -11.302 16.138 -5.527 1.00 97.44 267 ALA A N 1
ATOM 2043 C CA . ALA A 1 267 ? -12.198 15.071 -5.075 1.00 97.44 267 ALA A CA 1
ATOM 2044 C C . ALA A 1 267 ? -12.362 13.953 -6.122 1.00 97.44 267 ALA A C 1
ATOM 2046 O O . ALA A 1 267 ? -12.945 12.913 -5.826 1.00 97.44 267 ALA A O 1
ATOM 2047 N N . ASP A 1 268 ? -11.880 14.176 -7.347 1.00 98.25 268 ASP A N 1
ATOM 2048 C CA . ASP A 1 268 ? -11.901 13.185 -8.416 1.00 98.25 268 ASP A CA 1
ATOM 2049 C C . ASP A 1 268 ? -10.720 12.219 -8.255 1.00 98.25 268 ASP A C 1
ATOM 2051 O O . ASP A 1 268 ? -9.591 12.521 -8.661 1.00 98.25 268 ASP A O 1
ATOM 2055 N N . MET A 1 269 ? -10.989 11.038 -7.689 1.00 98.56 269 MET A N 1
ATOM 2056 C CA . MET A 1 269 ? -9.960 10.021 -7.454 1.00 98.56 269 MET A CA 1
ATOM 2057 C C . MET A 1 269 ? -9.344 9.485 -8.749 1.00 98.56 269 MET A C 1
ATOM 2059 O O . MET A 1 269 ? -8.255 8.920 -8.702 1.00 98.56 269 MET A O 1
ATOM 2063 N N . SER A 1 270 ? -9.971 9.673 -9.921 1.00 98.31 270 SER A N 1
ATOM 2064 C CA . SER A 1 270 ? -9.368 9.260 -11.198 1.00 98.31 270 SER A CA 1
ATOM 2065 C C . SER A 1 270 ? -8.059 9.999 -11.504 1.00 98.31 270 SER A C 1
ATOM 2067 O O . SER A 1 270 ? -7.250 9.523 -12.298 1.00 98.31 270 SER A O 1
ATOM 2069 N N . THR A 1 271 ? -7.817 11.121 -10.822 1.00 97.25 271 THR A N 1
ATOM 2070 C CA . THR A 1 271 ? -6.584 11.909 -10.928 1.00 97.25 271 THR A CA 1
ATOM 2071 C C . THR A 1 271 ? -5.447 11.411 -10.031 1.00 97.25 271 THR A C 1
ATOM 2073 O O . THR A 1 271 ? -4.314 11.873 -10.179 1.00 97.25 271 THR A O 1
ATOM 2076 N N . TYR A 1 272 ? -5.707 10.461 -9.124 1.00 98.31 272 TYR A N 1
ATOM 2077 C CA . TYR A 1 272 ? -4.766 10.013 -8.090 1.00 98.31 272 TYR A CA 1
ATOM 2078 C C . TYR A 1 272 ? -3.712 9.028 -8.619 1.00 98.31 272 TYR A C 1
ATOM 2080 O O . TYR A 1 272 ? -3.515 7.944 -8.069 1.00 98.31 272 TYR A O 1
ATOM 2088 N N . LEU A 1 273 ? -3.041 9.369 -9.716 1.00 98.50 273 LEU A N 1
ATOM 2089 C CA . LEU A 1 273 ? -2.047 8.497 -10.337 1.00 98.50 273 LEU A CA 1
ATOM 2090 C C . LEU A 1 273 ? -0.835 8.317 -9.418 1.00 98.50 273 LEU A C 1
ATOM 2092 O O . LEU A 1 273 ? -0.204 9.291 -8.999 1.00 98.50 273 LEU A O 1
ATOM 2096 N N . TRP A 1 274 ? -0.482 7.062 -9.160 1.00 98.00 274 TRP A N 1
ATOM 2097 C CA . TRP A 1 274 ? 0.586 6.652 -8.254 1.00 98.00 274 TRP A CA 1
ATOM 2098 C C . TRP A 1 274 ? 1.918 7.310 -8.581 1.00 98.00 274 TRP A C 1
ATOM 2100 O O . TRP A 1 274 ? 2.547 7.913 -7.716 1.00 98.00 274 TRP A O 1
ATOM 2110 N N . GLY A 1 275 ? 2.304 7.313 -9.856 1.00 97.31 275 GLY A N 1
ATOM 2111 C CA . GLY A 1 275 ? 3.556 7.890 -10.333 1.00 97.31 275 GLY A CA 1
ATOM 2112 C C . GLY A 1 275 ? 3.679 9.403 -10.143 1.00 97.31 275 GLY A C 1
ATOM 2113 O O . GLY A 1 275 ? 4.776 9.942 -10.268 1.00 97.31 275 GLY A O 1
ATOM 2114 N N . LEU A 1 276 ? 2.584 10.108 -9.831 1.00 97.75 276 LEU A N 1
ATOM 2115 C CA . LEU A 1 276 ? 2.642 11.524 -9.461 1.00 97.75 276 LEU A CA 1
ATOM 2116 C C . LEU A 1 276 ? 3.107 11.729 -8.012 1.00 97.75 276 LEU A C 1
ATOM 2118 O O . LEU A 1 276 ? 3.402 12.861 -7.645 1.00 97.75 276 LEU A O 1
ATOM 2122 N N . ARG A 1 277 ? 3.159 10.686 -7.178 1.00 96.62 277 ARG A N 1
ATOM 2123 C CA . ARG A 1 277 ? 3.689 10.736 -5.800 1.00 96.62 277 ARG A CA 1
ATOM 2124 C C . ARG A 1 277 ? 4.868 9.791 -5.617 1.00 96.62 277 ARG A C 1
ATOM 2126 O O . ARG A 1 277 ? 5.877 10.173 -5.030 1.00 96.62 277 ARG A O 1
ATOM 2133 N N . HIS A 1 278 ? 4.777 8.609 -6.205 1.00 96.44 278 HIS A N 1
ATOM 2134 C CA . HIS A 1 278 ? 5.805 7.591 -6.190 1.00 96.44 278 HIS A CA 1
ATOM 2135 C C . HIS A 1 278 ? 6.829 7.803 -7.304 1.00 96.44 278 HIS A C 1
ATOM 2137 O O . HIS A 1 278 ? 6.555 7.632 -8.498 1.00 96.44 278 HIS A O 1
ATOM 2143 N N . GLN A 1 279 ? 8.018 8.244 -6.902 1.00 95.00 279 GLN A N 1
ATOM 2144 C CA . GLN A 1 279 ? 9.060 8.691 -7.817 1.00 95.00 279 GLN A CA 1
ATOM 2145 C C . GLN A 1 279 ? 10.428 8.139 -7.413 1.00 95.00 279 GLN A C 1
ATOM 2147 O O . GLN A 1 279 ? 10.791 8.149 -6.237 1.00 95.00 279 GLN A O 1
ATOM 2152 N N . VAL A 1 280 ? 11.239 7.761 -8.399 1.00 93.44 280 VAL A N 1
ATOM 2153 C CA . VAL A 1 280 ? 12.638 7.394 -8.170 1.00 93.44 280 VAL A CA 1
ATOM 2154 C C . VAL A 1 280 ? 13.537 8.632 -8.190 1.00 93.44 280 VAL A C 1
ATOM 2156 O O . VAL A 1 280 ? 13.475 9.472 -9.098 1.00 93.44 280 VAL A O 1
ATOM 2159 N N . ARG A 1 281 ? 14.404 8.730 -7.182 1.00 91.19 281 ARG A N 1
ATOM 2160 C CA . ARG A 1 281 ? 15.404 9.783 -7.013 1.00 91.19 281 ARG A CA 1
ATOM 2161 C C . ARG A 1 281 ? 16.773 9.280 -7.455 1.00 91.19 281 ARG A C 1
ATOM 2163 O O . ARG A 1 281 ? 17.338 8.338 -6.893 1.00 91.19 281 ARG A O 1
ATOM 2170 N N . PHE A 1 282 ? 17.335 9.958 -8.450 1.00 90.12 282 PHE A N 1
ATOM 2171 C CA . PHE A 1 282 ? 18.705 9.739 -8.910 1.00 90.12 282 PHE A CA 1
ATOM 2172 C C . PHE A 1 282 ? 19.615 10.803 -8.313 1.00 90.12 282 PHE A C 1
ATOM 2174 O O . PHE A 1 282 ? 20.016 11.776 -8.963 1.00 90.12 282 PHE A O 1
ATOM 2181 N N . GLU A 1 283 ? 19.886 10.623 -7.028 1.00 85.81 283 GLU A N 1
ATOM 2182 C CA . GLU A 1 283 ? 20.751 11.501 -6.256 1.00 85.81 283 GLU A CA 1
ATOM 2183 C C . GLU A 1 283 ? 22.225 11.127 -6.442 1.00 85.81 283 GLU A C 1
ATOM 2185 O O . GLU A 1 283 ? 22.590 9.978 -6.699 1.00 85.81 283 GLU A O 1
ATOM 2190 N N . SER A 1 284 ? 23.101 12.120 -6.318 1.00 80.56 284 SER A N 1
ATOM 2191 C CA . SER A 1 284 ? 24.540 11.894 -6.374 1.00 80.56 284 SER A CA 1
ATOM 2192 C C . SER A 1 284 ? 25.013 11.040 -5.199 1.00 80.56 284 SER A C 1
ATOM 2194 O O . SER A 1 284 ? 24.820 11.409 -4.043 1.00 80.56 284 SER A O 1
ATOM 2196 N N . LEU A 1 285 ? 25.757 9.964 -5.480 1.00 75.00 285 LEU A N 1
ATOM 2197 C CA . LEU A 1 285 ? 26.408 9.143 -4.446 1.00 75.00 285 LEU A CA 1
ATOM 2198 C C . LEU A 1 285 ? 27.358 9.960 -3.553 1.00 75.00 285 LEU A C 1
ATOM 2200 O O . LEU A 1 285 ? 27.607 9.589 -2.409 1.00 75.00 285 LEU A O 1
ATOM 2204 N N . LEU A 1 286 ? 27.869 11.094 -4.050 1.00 68.94 286 LEU A N 1
ATOM 2205 C CA . LEU A 1 286 ? 28.712 12.005 -3.271 1.00 68.94 286 LEU A CA 1
ATOM 2206 C C . LEU A 1 286 ? 27.956 12.641 -2.095 1.00 68.94 286 LEU A C 1
ATOM 2208 O O . LEU A 1 286 ? 28.598 13.035 -1.124 1.00 68.94 286 LEU A O 1
ATOM 2212 N N . ALA A 1 287 ? 26.622 12.717 -2.154 1.00 65.81 287 ALA A N 1
ATOM 2213 C CA . ALA A 1 287 ? 25.814 13.267 -1.072 1.00 65.81 287 ALA A CA 1
ATOM 2214 C C . ALA A 1 287 ? 25.912 12.415 0.201 1.00 65.81 287 ALA A C 1
ATOM 2216 O O . ALA A 1 287 ? 26.122 12.958 1.283 1.00 65.81 287 ALA A O 1
ATOM 2217 N N . GLY A 1 288 ? 25.899 11.084 0.068 1.00 60.62 288 GLY A N 1
ATOM 2218 C CA . GLY A 1 288 ? 26.091 10.171 1.199 1.00 60.62 288 GLY A CA 1
ATOM 2219 C C . GLY A 1 288 ? 27.491 10.248 1.823 1.00 60.62 288 GLY A C 1
ATOM 2220 O O . GLY A 1 288 ? 27.637 10.087 3.031 1.00 60.62 288 GLY A O 1
ATOM 2221 N N . PHE A 1 289 ? 28.527 10.548 1.027 1.00 62.88 289 PHE A N 1
ATOM 2222 C CA . PHE A 1 289 ? 29.911 10.666 1.514 1.00 62.88 289 PHE A CA 1
ATOM 2223 C C . PHE A 1 289 ? 30.209 11.986 2.225 1.00 62.88 289 PHE A C 1
ATOM 2225 O O . PHE A 1 289 ? 31.069 12.026 3.104 1.00 62.88 289 PHE A O 1
ATOM 2232 N N . LEU A 1 290 ? 29.552 13.071 1.815 1.00 61.59 290 LEU A N 1
ATOM 2233 C CA . LEU A 1 290 ? 29.802 14.402 2.366 1.00 61.59 290 LEU A CA 1
ATOM 2234 C C . LEU A 1 290 ? 28.890 14.733 3.557 1.00 61.59 290 LEU A C 1
ATOM 2236 O O . LEU A 1 290 ? 29.166 15.703 4.261 1.00 61.59 290 LEU A O 1
ATOM 2240 N N . GLY A 1 291 ? 27.870 13.908 3.826 1.00 56.19 291 GLY A N 1
ATOM 2241 C CA . GLY A 1 291 ? 26.915 14.101 4.918 1.00 56.19 291 GLY A CA 1
ATOM 2242 C C . GLY A 1 291 ? 26.096 15.385 4.766 1.00 56.19 291 GLY A C 1
ATOM 2243 O O . GLY A 1 291 ? 26.112 16.030 3.718 1.00 56.19 291 GLY A O 1
ATOM 2244 N N . ASP A 1 292 ? 25.420 15.789 5.844 1.00 53.16 292 ASP A N 1
ATOM 2245 C CA . ASP A 1 292 ? 24.624 17.025 5.945 1.00 53.16 292 ASP A CA 1
ATOM 2246 C C . ASP A 1 292 ? 25.523 18.285 6.020 1.00 53.16 292 ASP A C 1
ATOM 2248 O O . ASP A 1 292 ? 25.341 19.203 6.824 1.00 53.16 292 ASP A O 1
ATOM 2252 N N . ALA A 1 293 ? 26.595 18.300 5.221 1.00 50.56 293 ALA A N 1
ATOM 2253 C CA . ALA A 1 293 ? 27.564 19.374 5.139 1.00 50.56 293 ALA A CA 1
ATOM 2254 C C . ALA A 1 293 ? 26.926 20.577 4.438 1.00 50.56 293 ALA A C 1
ATOM 2256 O O . ALA A 1 293 ? 27.062 20.797 3.227 1.00 50.56 293 ALA A O 1
ATOM 2257 N N . GLY A 1 294 ? 26.227 21.377 5.244 1.00 59.50 294 GLY A N 1
ATOM 2258 C CA . GLY A 1 294 ? 25.767 22.709 4.889 1.00 59.50 294 GLY A CA 1
ATOM 2259 C C . GLY A 1 294 ? 26.824 23.478 4.088 1.00 59.50 294 GLY A C 1
ATOM 2260 O O . GLY A 1 294 ? 28.021 23.439 4.374 1.00 59.50 294 GLY A O 1
ATOM 2261 N N . GLY A 1 295 ? 26.360 24.150 3.034 1.00 58.19 295 GLY A N 1
ATOM 2262 C CA . GLY A 1 295 ? 27.181 24.872 2.059 1.00 58.19 295 GLY A CA 1
ATOM 2263 C C . GLY A 1 295 ? 27.516 24.078 0.790 1.00 58.19 295 GLY A C 1
ATOM 2264 O O . GLY A 1 295 ? 27.628 24.689 -0.270 1.00 58.19 295 GLY A O 1
ATOM 2265 N N . LEU A 1 296 ? 27.607 22.741 0.852 1.00 63.81 296 LEU A N 1
ATOM 2266 C CA . LEU A 1 296 ? 27.870 21.889 -0.322 1.00 63.81 296 LEU A CA 1
ATOM 2267 C C . LEU A 1 296 ? 26.610 21.235 -0.908 1.00 63.81 296 LEU A C 1
ATOM 2269 O O . LEU A 1 296 ? 26.673 20.722 -2.021 1.00 63.81 296 LEU A O 1
ATOM 2273 N N . GLY A 1 297 ? 25.462 21.306 -0.224 1.00 63.69 297 GLY A N 1
ATOM 2274 C CA . GLY A 1 297 ? 24.188 20.753 -0.713 1.00 63.69 297 GLY A CA 1
ATOM 2275 C C . GLY A 1 297 ? 23.797 21.268 -2.103 1.00 63.69 297 GLY A C 1
ATOM 2276 O O . GLY A 1 297 ? 23.481 20.479 -2.984 1.00 63.69 297 GLY A O 1
ATOM 2277 N N . ALA A 1 298 ? 23.964 22.570 -2.359 1.00 66.62 298 ALA A N 1
ATOM 2278 C CA . ALA A 1 298 ? 23.723 23.146 -3.684 1.00 66.62 298 ALA A CA 1
ATOM 2279 C C . ALA A 1 298 ? 24.688 22.607 -4.760 1.00 66.62 298 ALA A C 1
ATOM 2281 O O . ALA A 1 298 ? 24.305 22.475 -5.918 1.00 66.62 298 ALA A O 1
ATOM 2282 N N . LEU A 1 299 ? 25.932 22.276 -4.390 1.00 69.94 299 LEU A N 1
ATOM 2283 C CA . LEU A 1 299 ? 26.906 21.657 -5.294 1.00 69.94 299 LEU A CA 1
ATOM 2284 C C . LEU A 1 299 ? 26.546 20.188 -5.569 1.00 69.94 299 LEU A C 1
ATOM 2286 O O . LEU A 1 299 ? 26.700 19.719 -6.690 1.00 69.94 299 LEU A O 1
ATOM 2290 N N . LEU A 1 300 ? 26.052 19.467 -4.563 1.00 73.06 300 LEU A N 1
ATOM 2291 C CA . LEU A 1 300 ? 25.599 18.082 -4.692 1.00 73.06 300 LEU A CA 1
ATOM 2292 C C . LEU A 1 300 ? 24.322 17.966 -5.529 1.00 73.06 300 LEU A C 1
ATOM 2294 O O . LEU A 1 300 ? 24.245 17.090 -6.390 1.00 73.06 300 LEU A O 1
ATOM 2298 N N . ASP A 1 301 ? 23.386 18.904 -5.370 1.00 76.69 301 ASP A N 1
ATOM 2299 C CA . ASP A 1 301 ? 22.181 19.012 -6.196 1.00 76.69 301 ASP A CA 1
ATOM 2300 C C . ASP A 1 301 ? 22.509 19.179 -7.687 1.00 76.69 301 ASP A C 1
ATOM 2302 O O . ASP A 1 301 ? 21.796 18.657 -8.547 1.00 76.69 301 ASP A O 1
ATOM 2306 N N . MET A 1 302 ? 23.639 19.820 -8.021 1.00 78.31 302 MET A N 1
ATOM 2307 C CA . MET A 1 302 ? 24.133 19.907 -9.400 1.00 78.31 302 MET A CA 1
ATOM 2308 C C . MET A 1 302 ? 24.591 18.563 -9.980 1.00 78.31 302 MET A C 1
ATOM 2310 O O . MET A 1 302 ? 24.904 18.495 -11.168 1.00 78.31 302 MET A O 1
ATOM 2314 N N . PHE A 1 303 ? 24.670 17.488 -9.211 1.00 84.12 303 PHE A N 1
ATOM 2315 C CA . PHE A 1 303 ? 25.010 16.166 -9.741 1.00 84.12 303 PHE A CA 1
ATOM 2316 C C . PHE A 1 303 ? 23.802 15.235 -9.830 1.00 84.12 303 PHE A C 1
ATOM 2318 O O . PHE A 1 303 ? 23.909 14.184 -10.455 1.00 84.12 303 PHE A O 1
ATOM 2325 N N . ASN A 1 304 ? 22.648 15.647 -9.307 1.00 89.25 304 ASN A N 1
ATOM 2326 C CA . ASN A 1 304 ? 21.419 14.872 -9.400 1.00 89.25 304 ASN A CA 1
ATOM 2327 C C . ASN A 1 304 ? 20.935 14.784 -10.855 1.00 89.25 304 ASN A C 1
ATOM 2329 O O . ASN A 1 304 ? 21.106 15.717 -11.651 1.00 89.25 304 ASN A O 1
ATOM 2333 N N . VAL A 1 305 ? 20.317 13.660 -11.209 1.00 91.69 305 VAL A N 1
ATOM 2334 C CA . VAL A 1 305 ? 19.554 13.533 -12.452 1.00 91.69 305 VAL A CA 1
ATOM 2335 C C . VAL A 1 305 ? 18.098 13.818 -12.105 1.00 91.69 305 VAL A C 1
ATOM 2337 O O . VAL A 1 305 ? 17.498 13.124 -11.292 1.00 91.69 305 VAL A O 1
ATOM 2340 N N . THR A 1 306 ? 17.555 14.884 -12.686 1.00 94.12 306 THR A N 1
ATOM 2341 C CA . THR A 1 306 ? 16.206 15.405 -12.422 1.00 94.12 306 THR A CA 1
ATOM 2342 C C . THR A 1 306 ? 15.460 15.608 -13.733 1.00 94.12 306 THR A C 1
ATOM 2344 O O . THR A 1 306 ? 16.066 15.696 -14.807 1.00 94.12 306 THR A O 1
ATOM 2347 N N . THR A 1 307 ? 14.148 15.782 -13.650 1.00 95.00 307 THR A N 1
ATOM 2348 C CA . THR A 1 307 ? 13.288 16.126 -14.796 1.00 95.00 307 THR A CA 1
ATOM 2349 C C . THR A 1 307 ? 13.682 17.443 -15.473 1.00 95.00 307 THR A C 1
ATOM 2351 O O . THR A 1 307 ? 13.522 17.595 -16.676 1.00 95.00 307 THR A O 1
ATOM 2354 N N . SER A 1 308 ? 14.288 18.389 -14.748 1.00 91.62 308 SER A N 1
ATOM 2355 C CA . SER A 1 308 ? 14.820 19.619 -15.350 1.00 91.62 308 SER A CA 1
ATOM 2356 C C . SER A 1 308 ? 15.989 19.367 -16.313 1.00 91.62 308 SER A C 1
ATOM 2358 O O . SER A 1 308 ? 16.237 20.177 -17.204 1.00 91.62 308 SER A O 1
ATOM 2360 N N . ARG A 1 309 ? 16.710 18.248 -16.153 1.00 92.06 309 ARG A N 1
ATOM 2361 C CA . ARG A 1 309 ? 17.787 17.803 -17.059 1.00 92.06 309 ARG A CA 1
ATOM 2362 C C . ARG A 1 309 ? 17.289 16.846 -18.125 1.00 92.06 309 ARG A C 1
ATOM 2364 O O . ARG A 1 309 ? 17.799 16.858 -19.241 1.00 92.06 309 ARG A O 1
ATOM 2371 N N . MET A 1 310 ? 16.324 16.013 -17.760 1.00 93.62 310 MET A N 1
ATOM 2372 C CA . MET A 1 310 ? 15.726 15.002 -18.617 1.00 93.62 310 MET A CA 1
ATOM 2373 C C . MET A 1 310 ? 14.198 15.112 -18.512 1.00 93.62 310 MET A C 1
ATOM 2375 O O . MET A 1 310 ? 13.592 14.389 -17.719 1.00 93.62 310 MET A O 1
ATOM 2379 N N . PRO A 1 311 ? 13.578 16.050 -19.256 1.00 94.62 311 PRO A N 1
ATOM 2380 C CA . PRO A 1 311 ? 12.144 16.312 -19.164 1.00 94.62 311 PRO A CA 1
ATOM 2381 C C . PRO A 1 311 ? 11.303 15.070 -19.439 1.00 94.62 311 PRO A C 1
ATOM 2383 O O . PRO A 1 311 ? 11.636 14.269 -20.311 1.00 94.62 311 PRO A O 1
ATOM 2386 N N . LEU A 1 312 ? 10.191 14.928 -18.711 1.00 95.94 312 LEU A N 1
ATOM 2387 C CA . LEU A 1 312 ? 9.306 13.762 -18.821 1.00 95.94 312 LEU A CA 1
ATOM 2388 C C . LEU A 1 312 ? 8.618 13.670 -20.189 1.00 95.94 312 LEU A C 1
ATOM 2390 O O . LEU A 1 312 ? 8.343 12.565 -20.651 1.00 95.94 312 LEU A O 1
ATOM 2394 N N . ALA A 1 313 ? 8.388 14.808 -20.844 1.00 94.06 313 ALA A N 1
ATOM 2395 C CA . ALA A 1 313 ? 7.951 14.912 -22.230 1.00 94.06 313 ALA A CA 1
ATOM 2396 C C . ALA A 1 313 ? 8.430 16.243 -22.834 1.00 94.06 313 ALA A C 1
ATOM 2398 O O . ALA A 1 313 ? 8.866 17.146 -22.112 1.00 94.06 313 ALA A O 1
ATOM 2399 N N . ALA A 1 314 ? 8.347 16.366 -24.160 1.00 89.12 314 ALA A N 1
ATOM 2400 C CA . ALA A 1 314 ? 8.565 17.641 -24.834 1.00 89.12 314 ALA A CA 1
ATOM 2401 C C . ALA A 1 314 ? 7.396 18.598 -24.543 1.00 89.12 314 ALA A C 1
ATOM 2403 O O . ALA A 1 314 ? 6.241 18.189 -24.626 1.00 89.12 314 ALA A O 1
ATOM 2404 N N . ASP A 1 315 ? 7.709 19.857 -24.227 1.00 87.12 315 ASP A N 1
ATOM 2405 C CA . ASP A 1 315 ? 6.751 20.969 -24.142 1.00 87.12 315 ASP A CA 1
ATOM 2406 C C . ASP A 1 315 ? 5.517 20.719 -23.246 1.00 87.12 315 ASP A C 1
ATOM 2408 O O . ASP A 1 315 ? 4.390 21.040 -23.625 1.00 87.12 315 ASP A O 1
ATOM 2412 N N . LEU A 1 316 ? 5.720 20.163 -22.042 1.00 92.62 316 LEU A N 1
ATOM 2413 C CA . LEU A 1 316 ? 4.641 19.990 -21.060 1.00 92.62 316 LEU A CA 1
ATOM 2414 C C . LEU A 1 316 ? 3.958 21.337 -20.738 1.00 92.62 316 LEU A C 1
ATOM 2416 O O . LEU A 1 316 ? 4.652 22.288 -20.359 1.00 92.62 316 LEU A O 1
ATOM 2420 N N . PRO A 1 317 ? 2.618 21.430 -20.851 1.00 93.19 317 PRO A N 1
ATOM 2421 C CA . PRO A 1 317 ? 1.865 22.595 -20.398 1.00 93.19 317 PRO A CA 1
ATOM 2422 C C . PRO A 1 317 ? 2.111 22.894 -18.917 1.00 93.19 317 PRO A C 1
ATOM 2424 O O . PRO A 1 317 ? 2.336 21.988 -18.121 1.00 93.19 317 PRO A O 1
ATOM 2427 N N . ALA A 1 318 ? 2.048 24.169 -18.526 1.00 89.81 318 ALA A N 1
ATOM 2428 C CA . ALA A 1 318 ? 2.296 24.571 -17.138 1.00 89.81 318 ALA A CA 1
ATOM 2429 C C . ALA A 1 318 ? 1.248 24.031 -16.145 1.00 89.81 318 ALA A C 1
ATOM 2431 O O . ALA A 1 318 ? 1.533 23.938 -14.955 1.00 89.81 318 ALA A O 1
ATOM 2432 N N . ASP A 1 319 ? 0.051 23.703 -16.630 1.00 90.38 319 ASP A N 1
ATOM 2433 C CA . ASP A 1 319 ? -1.050 23.084 -15.891 1.00 90.38 319 ASP A CA 1
ATOM 2434 C C . ASP A 1 319 ? -1.013 21.545 -15.914 1.00 90.38 319 ASP A C 1
ATOM 2436 O O . ASP A 1 319 ? -1.827 20.905 -15.251 1.00 90.38 319 ASP A O 1
ATOM 2440 N N . ASP A 1 320 ? -0.062 20.933 -16.630 1.00 94.25 320 ASP A N 1
ATOM 2441 C CA . ASP A 1 320 ? 0.144 19.487 -16.592 1.00 94.25 320 ASP A CA 1
ATOM 2442 C C . ASP A 1 320 ? 0.781 19.083 -15.247 1.00 94.25 320 ASP A C 1
ATOM 2444 O O . ASP A 1 320 ? 1.829 19.626 -14.875 1.00 94.25 320 ASP A O 1
ATOM 2448 N N . PRO A 1 321 ? 0.221 18.100 -14.516 1.00 92.62 321 PRO A N 1
ATOM 2449 C CA . PRO A 1 321 ? 0.739 17.689 -13.210 1.00 92.62 321 PRO A CA 1
ATOM 2450 C C . PRO A 1 321 ? 2.182 17.160 -13.260 1.00 92.62 321 PRO A C 1
ATOM 2452 O O . PRO A 1 321 ? 2.865 17.141 -12.235 1.00 92.62 321 PRO A O 1
ATOM 2455 N N . ARG A 1 322 ? 2.682 16.762 -14.439 1.00 95.38 322 ARG A N 1
ATOM 2456 C CA . ARG A 1 322 ? 4.071 16.328 -14.648 1.00 95.38 322 ARG A CA 1
ATOM 2457 C C . ARG A 1 322 ? 5.058 17.492 -14.718 1.00 95.38 322 ARG A C 1
ATOM 2459 O O . ARG A 1 322 ? 6.241 17.284 -14.457 1.00 95.38 322 ARG A O 1
ATOM 2466 N N . ALA A 1 323 ? 4.612 18.696 -15.086 1.00 93.62 323 ALA A N 1
ATOM 2467 C CA . ALA A 1 323 ? 5.496 19.820 -15.403 1.00 93.62 323 ALA A CA 1
ATOM 2468 C C . ALA A 1 323 ? 6.334 20.290 -14.203 1.00 93.62 323 ALA A C 1
ATOM 2470 O O . ALA A 1 323 ? 7.457 20.763 -14.379 1.00 93.62 323 ALA A O 1
ATOM 2471 N N . GLY A 1 324 ? 5.802 20.143 -12.988 1.00 91.62 324 GLY A N 1
ATOM 2472 C CA . GLY A 1 324 ? 6.487 20.528 -11.756 1.00 91.62 324 GLY A CA 1
ATOM 2473 C C . GLY A 1 324 ? 7.281 19.408 -11.079 1.00 91.62 324 GLY A C 1
ATOM 2474 O O . GLY A 1 324 ? 8.037 19.702 -10.155 1.00 91.62 324 GLY A O 1
ATOM 2475 N N . LEU A 1 325 ? 7.129 18.145 -11.498 1.00 96.19 325 LEU A N 1
ATOM 2476 C CA . LEU A 1 325 ? 7.775 17.015 -10.822 1.00 96.19 325 LEU A CA 1
ATOM 2477 C C . LEU A 1 325 ? 9.288 17.165 -10.867 1.00 96.19 325 LEU A C 1
ATOM 2479 O O . LEU A 1 325 ? 9.840 17.411 -11.932 1.00 96.19 325 LEU A O 1
ATOM 2483 N N . ARG A 1 326 ? 9.967 16.980 -9.732 1.00 94.88 326 ARG A N 1
ATOM 2484 C CA . ARG A 1 326 ? 11.439 16.986 -9.657 1.00 94.88 326 ARG A CA 1
ATOM 2485 C C . ARG A 1 326 ? 12.044 15.648 -10.090 1.00 94.88 326 ARG A C 1
ATOM 2487 O O . ARG A 1 326 ? 13.136 15.624 -10.670 1.00 94.88 326 ARG A O 1
ATOM 2494 N N . TRP A 1 327 ? 11.345 14.557 -9.785 1.00 95.44 327 TRP A N 1
ATOM 2495 C CA . TRP A 1 327 ? 11.820 13.184 -9.905 1.00 95.44 327 TRP A CA 1
ATOM 2496 C C . TRP A 1 327 ? 10.988 12.390 -10.919 1.00 95.44 327 TRP A C 1
ATOM 2498 O O . TRP A 1 327 ? 10.105 12.930 -11.585 1.00 95.44 327 TRP A O 1
ATOM 2508 N N . PHE A 1 328 ? 11.337 11.121 -11.115 1.00 96.25 328 PHE A N 1
ATOM 2509 C CA . PHE A 1 328 ? 10.810 10.312 -12.212 1.00 96.25 328 PHE A CA 1
ATOM 2510 C C . PHE A 1 328 ? 9.707 9.372 -11.708 1.00 96.25 328 PHE A C 1
ATOM 2512 O O . PHE A 1 328 ? 10.010 8.544 -10.850 1.00 96.25 328 PHE A O 1
ATOM 2519 N N . PRO A 1 329 ? 8.465 9.463 -12.224 1.00 96.56 329 PRO A N 1
ATOM 2520 C CA . PRO A 1 329 ? 7.396 8.511 -11.919 1.00 96.56 329 PRO A CA 1
ATOM 2521 C C . PRO A 1 329 ? 7.841 7.049 -12.042 1.00 96.56 329 PRO A C 1
ATOM 2523 O O . PRO A 1 329 ? 8.422 6.662 -13.059 1.00 96.56 329 PRO A O 1
ATOM 2526 N N . ARG A 1 330 ? 7.539 6.217 -11.039 1.00 94.19 330 ARG A N 1
ATOM 2527 C CA . ARG A 1 330 ? 7.968 4.808 -11.004 1.00 94.19 330 ARG A CA 1
ATOM 2528 C C . ARG A 1 330 ? 6.779 3.877 -10.705 1.00 94.19 330 ARG A C 1
ATOM 2530 O O . ARG A 1 330 ? 5.998 4.209 -9.816 1.00 94.19 330 ARG A O 1
ATOM 2537 N N . PRO A 1 331 ? 6.577 2.769 -11.450 1.00 95.38 331 PRO A N 1
ATOM 2538 C CA . PRO A 1 331 ? 5.675 1.699 -11.019 1.00 95.38 331 PRO A CA 1
ATOM 2539 C C . PRO A 1 331 ? 6.299 0.931 -9.849 1.00 95.38 331 PRO A C 1
ATOM 2541 O O . PRO A 1 331 ? 7.484 1.118 -9.579 1.00 95.38 331 PRO A O 1
ATOM 2544 N N . GLY A 1 332 ? 5.542 0.052 -9.210 1.00 94.31 332 GLY A N 1
ATOM 2545 C CA . GLY A 1 332 ? 6.015 -0.678 -8.039 1.00 94.31 332 GLY A CA 1
ATOM 2546 C C . GLY A 1 332 ? 5.461 -0.127 -6.738 1.00 94.31 332 GLY A C 1
ATOM 2547 O O . GLY A 1 332 ? 4.934 0.983 -6.701 1.00 94.31 332 GLY A O 1
ATOM 2548 N N . ASP A 1 333 ? 5.561 -0.914 -5.681 1.00 92.56 333 ASP A N 1
ATOM 2549 C CA . ASP A 1 333 ? 5.183 -0.541 -4.321 1.00 92.56 333 ASP A CA 1
ATOM 2550 C C . ASP A 1 333 ? 6.080 -1.256 -3.297 1.00 92.56 333 ASP A C 1
ATOM 2552 O O . ASP A 1 333 ? 7.180 -1.714 -3.607 1.00 92.56 333 ASP A O 1
ATOM 2556 N N . GLN A 1 334 ? 5.670 -1.279 -2.031 1.00 90.75 334 GLN A N 1
ATOM 2557 C CA . GLN A 1 334 ? 6.481 -1.865 -0.974 1.00 90.75 334 GLN A CA 1
ATOM 2558 C C . GLN A 1 334 ? 6.605 -3.396 -1.143 1.00 90.75 334 GLN A C 1
ATOM 2560 O O . GLN A 1 334 ? 5.612 -4.116 -1.225 1.00 90.75 334 GLN A O 1
ATOM 2565 N N . PHE A 1 335 ? 7.844 -3.893 -1.106 1.00 89.25 335 PHE A N 1
ATOM 2566 C CA . PHE A 1 335 ? 8.234 -5.303 -1.234 1.00 89.25 335 PHE A CA 1
ATOM 2567 C C . PHE A 1 335 ? 7.934 -5.961 -2.587 1.00 89.25 335 PHE A C 1
ATOM 2569 O O . PHE A 1 335 ? 7.708 -7.174 -2.665 1.00 89.25 335 PHE A O 1
ATOM 2576 N N . ASP A 1 336 ? 7.997 -5.192 -3.666 1.00 90.88 336 ASP A N 1
ATOM 2577 C CA . ASP A 1 336 ? 7.958 -5.701 -5.032 1.00 90.88 336 ASP A CA 1
ATOM 2578 C C . ASP A 1 336 ? 9.306 -6.279 -5.519 1.00 90.88 336 ASP A C 1
ATOM 2580 O O . ASP A 1 336 ? 10.385 -6.110 -4.926 1.00 90.88 336 ASP A O 1
ATOM 2584 N N . VAL A 1 337 ? 9.249 -7.030 -6.624 1.00 92.38 337 VAL A N 1
ATOM 2585 C CA . VAL A 1 337 ? 10.456 -7.592 -7.247 1.00 92.38 337 VAL A CA 1
ATOM 2586 C C . VAL A 1 337 ? 11.302 -6.469 -7.844 1.00 92.38 337 VAL A C 1
ATOM 2588 O O . VAL A 1 337 ? 12.509 -6.395 -7.571 1.00 92.38 337 VAL A O 1
ATOM 2591 N N . ASP A 1 338 ? 10.663 -5.591 -8.618 1.00 90.06 338 ASP A N 1
ATOM 2592 C CA . ASP A 1 338 ? 11.261 -4.393 -9.202 1.00 90.06 338 ASP A CA 1
ATOM 2593 C C . ASP A 1 338 ? 11.425 -3.274 -8.165 1.00 90.06 338 ASP A C 1
ATOM 2595 O O . ASP A 1 338 ? 10.724 -2.272 -8.204 1.00 90.06 338 ASP A O 1
ATOM 2599 N N . ALA A 1 339 ? 12.381 -3.480 -7.256 1.00 79.12 339 ALA A N 1
ATOM 2600 C CA . ALA A 1 339 ? 12.593 -2.698 -6.039 1.00 79.12 339 ALA A CA 1
ATOM 2601 C C . ALA A 1 339 ? 12.246 -1.202 -6.167 1.00 79.12 339 ALA A C 1
ATOM 2603 O O . ALA A 1 339 ? 13.058 -0.399 -6.647 1.00 79.12 339 ALA A O 1
ATOM 2604 N N . ALA A 1 340 ? 11.078 -0.841 -5.640 1.00 87.38 340 ALA A N 1
ATOM 2605 C CA . ALA A 1 340 ? 10.595 0.534 -5.605 1.00 87.38 340 ALA A CA 1
ATOM 2606 C C . ALA A 1 340 ? 10.131 0.987 -4.208 1.00 87.38 340 ALA A C 1
ATOM 2608 O O . ALA A 1 340 ? 9.440 1.982 -4.084 1.00 87.38 340 ALA A O 1
ATOM 2609 N N . ASN A 1 341 ? 10.559 0.294 -3.147 1.00 86.75 341 ASN A N 1
ATOM 2610 C CA . ASN A 1 341 ? 10.110 0.479 -1.758 1.00 86.75 341 ASN A CA 1
ATOM 2611 C C . ASN A 1 341 ? 9.980 1.954 -1.304 1.00 86.75 341 ASN A C 1
ATOM 2613 O O . ASN A 1 341 ? 11.004 2.600 -1.039 1.00 86.75 341 ASN A O 1
ATOM 2617 N N . PRO A 1 342 ? 8.748 2.480 -1.150 1.00 86.94 342 PRO A N 1
ATOM 2618 C CA . PRO A 1 342 ? 8.524 3.814 -0.602 1.00 86.94 342 PRO A CA 1
ATOM 2619 C C . PRO A 1 342 ? 8.613 3.874 0.929 1.00 86.94 342 PRO A C 1
ATOM 2621 O O . PRO A 1 342 ? 8.700 4.968 1.479 1.00 86.94 342 PRO A O 1
ATOM 2624 N N . GLY A 1 343 ? 8.599 2.730 1.617 1.00 87.06 343 GLY A N 1
ATOM 2625 C CA . GLY A 1 343 ? 8.458 2.643 3.068 1.00 87.06 343 GLY A CA 1
ATOM 2626 C C . GLY A 1 343 ? 6.998 2.712 3.529 1.00 87.06 343 GLY A C 1
ATOM 2627 O O . GLY A 1 343 ? 6.060 2.670 2.731 1.00 87.06 343 GLY A O 1
ATOM 2628 N N . LEU A 1 344 ? 6.808 2.806 4.848 1.00 87.88 344 LEU A N 1
ATOM 2629 C CA . LEU A 1 344 ? 5.500 2.732 5.515 1.00 87.88 344 LEU A CA 1
ATOM 2630 C C . LEU A 1 344 ? 5.093 4.042 6.221 1.00 87.88 344 LEU A C 1
ATOM 2632 O O . LEU A 1 344 ? 4.352 4.007 7.202 1.00 87.88 344 LEU A O 1
ATOM 2636 N N . ASP A 1 345 ? 5.569 5.209 5.769 1.00 85.50 345 ASP A N 1
ATOM 2637 C CA . ASP A 1 345 ? 5.215 6.491 6.411 1.00 85.50 345 ASP A CA 1
ATOM 2638 C C . ASP A 1 345 ? 3.821 7.027 6.007 1.00 85.50 345 ASP A C 1
ATOM 2640 O O . ASP A 1 345 ? 3.128 7.648 6.824 1.00 85.50 345 ASP A O 1
ATOM 2644 N N . GLY A 1 346 ? 3.371 6.720 4.781 1.00 85.94 346 GLY A N 1
ATOM 2645 C CA . GLY A 1 346 ? 2.057 7.091 4.244 1.00 85.94 346 GLY A CA 1
ATOM 2646 C C . GLY A 1 346 ? 1.922 8.529 3.725 1.00 85.94 346 GLY A C 1
ATOM 2647 O O . GLY A 1 346 ? 0.803 8.966 3.430 1.00 85.94 346 GLY A O 1
ATOM 2648 N N . GLU A 1 347 ? 3.017 9.276 3.631 1.00 87.31 347 GLU A N 1
ATOM 2649 C CA . GLU A 1 347 ? 3.071 10.691 3.249 1.00 87.31 347 GLU A CA 1
ATOM 2650 C C . GLU A 1 347 ? 4.083 10.952 2.120 1.00 87.31 347 GLU A C 1
ATOM 2652 O O . GLU A 1 347 ? 3.802 11.749 1.220 1.00 87.31 347 GLU A O 1
ATOM 2657 N N . THR A 1 348 ? 5.233 10.272 2.137 1.00 86.38 348 THR A N 1
ATOM 2658 C CA . THR A 1 348 ? 6.299 10.381 1.138 1.00 86.38 348 THR A CA 1
ATOM 2659 C C . THR A 1 348 ? 6.532 9.036 0.469 1.00 86.38 348 THR A C 1
ATOM 2661 O O . THR A 1 348 ? 6.807 8.038 1.114 1.00 86.38 348 THR A O 1
ATOM 2664 N N . PHE A 1 349 ? 6.487 9.025 -0.862 1.00 90.62 349 PHE A N 1
ATOM 2665 C CA . PHE A 1 349 ? 6.606 7.793 -1.648 1.00 90.62 349 PHE A CA 1
ATOM 2666 C C . PHE A 1 349 ? 7.802 7.816 -2.602 1.00 90.62 349 PHE A C 1
ATOM 2668 O O . PHE A 1 349 ? 7.916 6.994 -3.505 1.00 90.62 349 PHE A O 1
ATOM 2675 N N . SER A 1 350 ? 8.705 8.787 -2.450 1.00 89.19 350 SER A N 1
ATOM 2676 C CA . SER A 1 350 ? 9.889 8.880 -3.298 1.00 89.19 350 SER A CA 1
ATOM 2677 C C . SER A 1 350 ? 11.072 8.115 -2.711 1.00 89.19 350 SER A C 1
ATOM 2679 O O . SER A 1 350 ? 11.538 8.429 -1.611 1.00 89.19 350 SER A O 1
ATOM 2681 N N . HIS A 1 351 ? 11.652 7.206 -3.482 1.00 86.56 351 HIS A N 1
ATOM 2682 C CA . HIS A 1 351 ? 12.758 6.359 -3.039 1.00 86.56 351 HIS A CA 1
ATOM 2683 C C . HIS A 1 351 ? 14.061 6.698 -3.778 1.00 86.56 351 HIS A C 1
ATOM 2685 O O . HIS A 1 351 ? 14.051 7.242 -4.882 1.00 86.56 351 HIS A O 1
ATOM 2691 N N . GLY A 1 352 ? 15.202 6.442 -3.138 1.00 81.50 352 GLY A N 1
ATOM 2692 C CA . GLY A 1 352 ? 16.533 6.679 -3.706 1.00 81.50 352 GLY A CA 1
ATOM 2693 C C . GLY A 1 352 ? 17.036 5.537 -4.593 1.00 81.50 352 GLY A C 1
ATOM 2694 O O . GLY A 1 352 ? 16.345 4.547 -4.832 1.00 81.50 352 GLY A O 1
ATOM 2695 N N . SER A 1 353 ? 18.278 5.672 -5.063 1.00 61.75 353 SER A N 1
ATOM 2696 C CA . SER A 1 353 ? 18.973 4.641 -5.840 1.00 61.75 353 SER A CA 1
ATOM 2697 C C . SER A 1 353 ? 19.713 3.653 -4.928 1.00 61.75 353 SER A C 1
ATOM 2699 O O . SER A 1 353 ? 20.651 4.044 -4.237 1.00 61.75 353 SER A O 1
ATOM 2701 N N . GLY A 1 354 ? 19.353 2.370 -4.984 1.00 50.75 354 GLY A N 1
ATOM 2702 C CA . GLY A 1 354 ? 20.102 1.272 -4.367 1.00 50.75 354 GLY A CA 1
ATOM 2703 C C . GLY A 1 354 ? 19.333 -0.054 -4.436 1.00 50.75 354 GLY A C 1
ATOM 2704 O O . GLY A 1 354 ? 18.107 -0.038 -4.332 1.00 50.75 354 GLY A O 1
ATOM 2705 N N . PRO A 1 355 ? 20.001 -1.207 -4.639 1.00 35.75 355 PRO A N 1
ATOM 2706 C CA . PRO A 1 355 ? 19.368 -2.500 -4.438 1.00 35.75 355 PRO A CA 1
ATOM 2707 C C . PRO A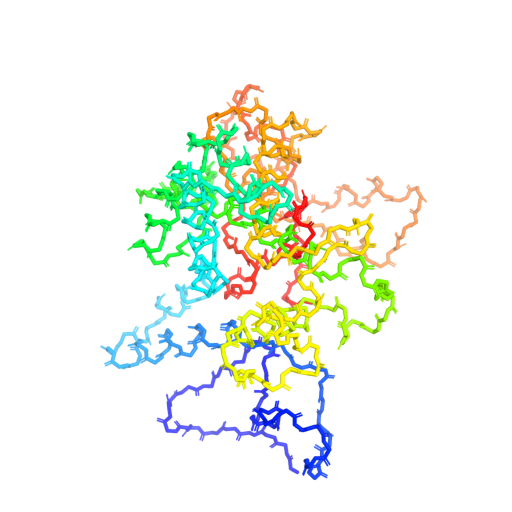 1 355 ? 19.113 -2.680 -2.935 1.00 35.75 355 PRO A C 1
ATOM 2709 O O . PRO A 1 355 ? 20.025 -3.061 -2.220 1.00 35.75 355 PRO A O 1
ATOM 2712 N N . VAL A 1 356 ? 17.879 -2.394 -2.512 1.00 48.06 356 VAL A N 1
ATOM 2713 C CA . VAL A 1 356 ? 17.201 -2.850 -1.279 1.00 48.06 356 VAL A CA 1
ATOM 2714 C C . VAL A 1 356 ? 17.993 -2.739 0.045 1.00 4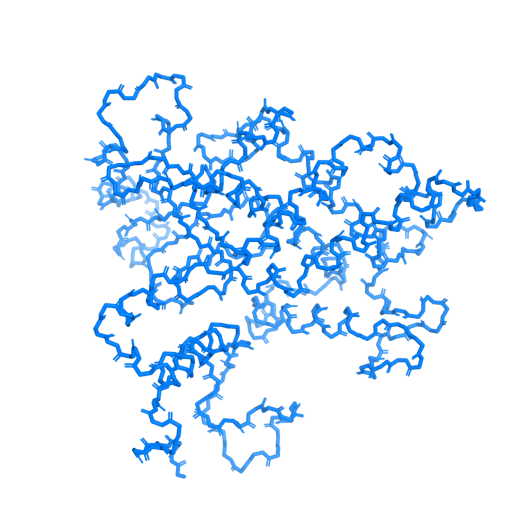8.06 356 VAL A C 1
ATOM 2716 O O . VAL A 1 356 ? 18.879 -3.549 0.309 1.00 48.06 356 VAL A O 1
ATOM 2719 N N . PHE A 1 357 ? 17.520 -1.814 0.897 1.00 42.00 357 PHE A N 1
ATOM 2720 C CA . PHE A 1 357 ? 17.927 -1.467 2.276 1.00 42.00 357 PHE A CA 1
ATOM 2721 C C . PHE A 1 357 ? 19.233 -0.682 2.450 1.00 42.00 357 PHE A C 1
ATOM 2723 O O . PHE A 1 357 ? 20.337 -1.238 2.252 1.00 42.00 357 PHE A O 1
#

Secondary structure (DSSP, 8-state):
-----SS-TTS----SSS-SSS-S-SS-SSSSS-----PPP-SHHHHHHHHHHHHHHHHT---HHHHHHHHT--B-HHHHHHHHHHHHHHHHHHHHHHS-PPTTSHHHHHHHHHHHHHHHHHHHHHHHHHHHHTT-B------BTTB---TTHHHHHHHHHHHHHHHHHHHHHHHTTTT--TTS-HHHHSHHHHHHHHHHHHHT-STT-TT--TTEETTTTEETTSS-TTSSS---HHHHHHHHHHHHHHHHHSPEEETTEE--S-S-GGG--GGGT-EE-B--HHHHHH-S-TTTHHHHHTTSB-TTTS-SSTT--TTSTTTT-SSEE----TT-SS-----S-SS---B-SSS--